Protein AF-S1MV41-F1 (afdb_monomer_lite)

Structure (mmCIF, N/CA/C/O backbone):
data_AF-S1MV41-F1
#
_entry.id   AF-S1MV41-F1
#
loop_
_atom_site.group_PDB
_atom_site.id
_atom_site.type_symbol
_atom_site.label_atom_id
_atom_site.label_alt_id
_atom_site.label_comp_id
_atom_site.label_asym_id
_atom_site.label_entity_id
_atom_site.label_seq_id
_atom_site.pdbx_PDB_ins_code
_atom_site.Cartn_x
_atom_site.Cartn_y
_atom_site.Cartn_z
_atom_site.occupancy
_atom_site.B_iso_or_equiv
_atom_site.auth_seq_id
_atom_site.auth_comp_id
_atom_site.auth_asym_id
_atom_site.auth_atom_id
_atom_site.pdbx_PDB_model_num
ATOM 1 N N . MET A 1 1 ? 57.376 1.192 -90.733 1.00 36.38 1 MET A N 1
ATOM 2 C CA . MET A 1 1 ? 58.769 0.784 -91.039 1.00 36.38 1 MET A CA 1
ATOM 3 C C . MET A 1 1 ? 59.557 2.002 -91.506 1.00 36.38 1 MET A C 1
ATOM 5 O O . MET A 1 1 ? 59.074 2.631 -92.426 1.00 36.38 1 MET A O 1
ATOM 9 N N . LYS A 1 2 ? 60.744 2.242 -90.906 1.00 33.59 2 LYS A N 1
ATOM 10 C CA . LYS A 1 2 ? 61.925 3.010 -91.404 1.00 33.59 2 LYS A CA 1
ATOM 11 C C . LYS A 1 2 ? 61.706 4.493 -91.815 1.00 33.59 2 LYS A C 1
ATOM 13 O O . LYS A 1 2 ? 60.792 4.775 -92.557 1.00 33.59 2 LYS A O 1
ATOM 18 N N . LYS A 1 3 ? 62.546 5.500 -91.536 1.00 33.97 3 LYS A N 1
ATOM 19 C CA . LYS A 1 3 ? 63.695 5.817 -90.648 1.00 33.97 3 LYS A CA 1
ATOM 20 C C . LYS A 1 3 ? 64.220 7.187 -91.169 1.00 33.97 3 LYS A C 1
ATOM 22 O O . LYS A 1 3 ? 64.533 7.213 -92.348 1.00 33.97 3 LYS A O 1
ATOM 27 N N . LYS A 1 4 ? 64.464 8.181 -90.285 1.00 34.53 4 LYS A N 1
ATOM 28 C CA . LYS A 1 4 ? 65.583 9.189 -90.298 1.00 34.53 4 LYS A CA 1
ATOM 29 C C . LYS A 1 4 ? 65.656 10.195 -91.493 1.00 34.53 4 LYS A C 1
ATOM 31 O O . LYS A 1 4 ? 65.289 9.832 -92.590 1.00 34.53 4 LYS A O 1
ATOM 36 N N . LYS A 1 5 ? 66.134 11.456 -91.427 1.00 39.31 5 LYS A N 1
ATOM 37 C CA . LYS A 1 5 ? 67.267 12.147 -90.740 1.00 39.31 5 LYS A CA 1
ATOM 38 C C . LYS A 1 5 ? 67.080 13.696 -90.929 1.00 39.31 5 LYS A C 1
ATOM 40 O O . LYS A 1 5 ? 66.572 14.068 -91.975 1.00 39.31 5 LYS A O 1
ATOM 45 N N . VAL A 1 6 ? 67.265 14.577 -89.926 1.00 34.94 6 VAL A N 1
ATOM 46 C CA . VAL A 1 6 ? 68.457 15.415 -89.545 1.00 34.94 6 VAL A CA 1
ATOM 47 C C . VAL A 1 6 ? 68.781 16.643 -90.443 1.00 34.94 6 VAL A C 1
ATOM 49 O O . VAL A 1 6 ? 69.126 16.428 -91.595 1.00 34.94 6 VAL A O 1
ATOM 52 N N . TYR A 1 7 ? 68.779 17.879 -89.885 1.00 36.00 7 TYR A N 1
ATOM 53 C CA . TYR A 1 7 ? 69.896 18.878 -89.764 1.00 36.00 7 TYR A CA 1
ATOM 54 C C . TYR A 1 7 ? 69.367 20.196 -89.108 1.00 36.00 7 TYR A C 1
ATOM 56 O O . TYR A 1 7 ? 68.334 20.687 -89.537 1.00 36.00 7 TYR A O 1
ATOM 64 N N . VAL A 1 8 ? 69.808 20.618 -87.906 1.00 33.09 8 VAL A N 1
ATOM 65 C CA . VAL A 1 8 ? 70.966 21.472 -87.493 1.00 33.09 8 VAL A CA 1
ATOM 66 C C . VAL A 1 8 ? 70.740 22.990 -87.611 1.00 33.09 8 VAL A C 1
ATOM 68 O O . VAL A 1 8 ? 70.449 23.505 -88.683 1.00 33.09 8 VAL A O 1
ATOM 71 N N . GLY A 1 9 ? 71.024 23.681 -86.499 1.00 32.62 9 GLY A N 1
ATOM 72 C CA . GLY A 1 9 ? 71.306 25.120 -86.384 1.00 32.62 9 GLY A CA 1
ATOM 73 C C . GLY A 1 9 ? 70.515 25.737 -85.223 1.00 32.62 9 GLY A C 1
ATOM 74 O O . GLY A 1 9 ? 69.320 25.513 -85.131 1.00 32.62 9 GLY A O 1
ATOM 75 N N . SER A 1 10 ? 71.052 26.481 -84.261 1.00 36.53 10 SER A N 1
ATOM 76 C CA . SER A 1 10 ? 72.413 26.889 -83.937 1.00 36.53 10 SER A CA 1
ATOM 77 C C . SER A 1 10 ? 72.467 27.227 -82.441 1.00 36.53 10 SER A C 1
ATOM 79 O O . SER A 1 10 ? 71.466 27.545 -81.806 1.00 36.53 10 SER A O 1
ATOM 81 N N . LEU A 1 11 ? 73.680 27.123 -81.921 1.00 33.62 11 LEU A N 1
ATOM 82 C CA . LEU A 1 11 ? 74.202 27.475 -80.606 1.00 33.62 11 LEU A CA 1
ATOM 83 C C . LEU A 1 11 ? 73.777 28.882 -80.125 1.00 33.62 11 LEU A C 1
ATOM 85 O O . LEU A 1 11 ? 74.074 29.830 -80.839 1.00 33.62 11 LEU A O 1
ATOM 89 N N . VAL A 1 12 ? 73.243 29.040 -78.902 1.00 37.03 12 VAL A N 1
ATOM 90 C CA . VAL A 1 12 ? 73.686 30.113 -77.980 1.00 37.03 12 VAL A CA 1
ATOM 91 C C . VAL A 1 12 ? 73.625 29.636 -76.523 1.00 37.03 12 VAL A C 1
ATOM 93 O O . VAL A 1 12 ? 72.620 29.158 -76.009 1.00 37.03 12 VAL A O 1
ATOM 96 N N . LEU A 1 13 ? 74.794 29.796 -75.921 1.00 36.41 13 LEU A N 1
ATOM 97 C CA . LEU A 1 13 ? 75.269 29.635 -74.559 1.00 36.41 13 LEU A CA 1
ATOM 98 C C . LEU A 1 13 ? 74.384 30.303 -73.485 1.00 36.41 13 LEU A C 1
ATOM 100 O O . LEU A 1 13 ? 74.098 31.494 -73.558 1.00 36.41 13 LEU A O 1
ATOM 104 N N . GLY A 1 14 ? 74.037 29.547 -72.442 1.00 36.47 14 GLY A N 1
ATOM 105 C CA . GLY A 1 14 ? 73.355 30.043 -71.245 1.00 36.47 14 GLY A CA 1
ATOM 106 C C . GLY A 1 14 ? 73.551 29.084 -70.076 1.00 36.47 14 GLY A C 1
ATOM 107 O O . GLY A 1 14 ? 72.655 28.326 -69.721 1.00 36.47 14 GLY A O 1
ATOM 108 N N . LEU A 1 15 ? 74.766 29.072 -69.528 1.00 42.91 15 LEU A N 1
ATOM 109 C CA . LEU A 1 15 ? 75.129 28.333 -68.324 1.00 42.91 15 LEU A CA 1
ATOM 110 C C . LEU A 1 15 ? 74.419 28.966 -67.114 1.00 42.91 15 LEU A C 1
ATOM 112 O O . LEU A 1 15 ? 74.885 29.966 -66.577 1.00 42.91 15 LEU A O 1
ATOM 116 N N . LEU A 1 16 ? 73.318 28.364 -66.668 1.00 34.53 16 LEU A N 1
ATOM 117 C CA . LEU A 1 16 ? 72.821 28.531 -65.305 1.00 34.53 16 LEU A CA 1
ATOM 118 C C . LEU A 1 16 ? 72.833 27.148 -64.646 1.00 34.53 16 LEU A C 1
ATOM 120 O O . LEU A 1 16 ? 71.920 26.342 -64.817 1.00 34.53 16 LEU A O 1
ATOM 124 N N . LEU A 1 17 ? 73.918 26.847 -63.931 1.00 37.31 17 LEU A N 1
ATOM 125 C CA . LEU A 1 17 ? 73.989 25.708 -63.020 1.00 37.31 17 LEU A CA 1
ATOM 126 C C . LEU A 1 17 ? 73.019 25.974 -61.863 1.00 37.31 17 LEU A C 1
ATOM 128 O O . LEU A 1 17 ? 73.387 26.535 -60.834 1.00 37.31 17 LEU A O 1
ATOM 132 N N . VAL A 1 18 ? 71.759 25.585 -62.040 1.00 43.41 18 VAL A N 1
ATOM 133 C CA . VAL A 1 18 ? 70.836 25.420 -60.919 1.00 43.41 18 VAL A CA 1
ATOM 134 C C . VAL A 1 18 ? 71.295 24.169 -60.183 1.00 43.41 18 VAL A C 1
ATOM 136 O O . VAL A 1 18 ? 70.972 23.046 -60.567 1.00 43.41 18 VAL A O 1
ATOM 139 N N . VAL A 1 19 ? 72.095 24.356 -59.133 1.00 46.47 19 VAL A N 1
ATOM 140 C CA . VAL A 1 19 ? 72.313 23.314 -58.129 1.00 46.47 19 VAL A CA 1
ATOM 141 C C . VAL A 1 19 ? 70.980 23.134 -57.412 1.00 46.47 19 VAL A C 1
ATOM 143 O O . VAL A 1 19 ? 70.660 23.821 -56.446 1.00 46.47 19 VAL A O 1
ATOM 146 N N . CYS A 1 20 ? 70.155 22.243 -57.953 1.00 42.62 20 CYS A N 1
ATOM 147 C CA . CYS A 1 20 ? 68.950 21.778 -57.299 1.00 42.62 20 CYS A CA 1
ATOM 148 C C . CYS A 1 20 ? 69.420 20.930 -56.112 1.00 42.62 20 CYS A C 1
ATOM 150 O O . CYS A 1 20 ? 69.819 19.778 -56.286 1.00 42.62 20 CYS A O 1
ATOM 152 N N . TYR A 1 21 ? 69.459 21.519 -54.914 1.00 44.19 21 TYR A N 1
ATOM 153 C CA . TYR A 1 21 ? 69.572 20.747 -53.681 1.00 44.19 21 TYR A CA 1
ATOM 154 C C . TYR A 1 21 ? 68.322 19.867 -53.601 1.00 44.19 21 TYR A C 1
ATOM 156 O O . TYR A 1 21 ? 67.267 20.288 -53.131 1.00 44.19 21 TYR A O 1
ATOM 164 N N . MET A 1 22 ? 68.428 18.645 -54.120 1.00 52.94 22 MET A N 1
ATOM 165 C CA . MET A 1 22 ? 67.471 17.587 -53.846 1.00 52.94 22 MET A CA 1
ATOM 166 C C . MET A 1 22 ? 67.586 17.292 -52.352 1.00 52.94 22 MET A C 1
ATOM 168 O O . MET A 1 22 ? 68.471 16.551 -51.924 1.00 52.94 22 MET A O 1
ATOM 172 N N . LEU A 1 23 ? 66.723 17.906 -51.542 1.00 51.75 23 LEU A N 1
ATOM 173 C CA . LEU A 1 23 ? 66.487 17.411 -50.192 1.00 51.75 23 LEU A CA 1
ATOM 174 C C . LEU A 1 23 ? 66.109 15.928 -50.324 1.00 51.75 23 LEU A C 1
ATOM 176 O O . LEU A 1 23 ? 65.323 15.591 -51.217 1.00 51.75 23 LEU A O 1
ATOM 180 N N . PRO A 1 24 ? 66.645 15.019 -49.490 1.00 53.25 24 PRO A N 1
ATOM 181 C CA . PRO A 1 24 ? 66.184 13.645 -49.515 1.00 53.25 24 PRO A CA 1
ATOM 182 C C . PRO A 1 24 ? 64.686 13.670 -49.211 1.00 53.25 24 PRO A C 1
ATOM 184 O O . PRO A 1 24 ? 64.277 14.091 -48.127 1.00 53.25 24 PRO A O 1
ATOM 187 N N . VAL A 1 25 ? 63.859 13.251 -50.176 1.00 58.19 25 VAL A N 1
ATOM 188 C CA . VAL A 1 25 ? 62.445 12.973 -49.920 1.00 58.19 25 VAL A CA 1
ATOM 189 C C . VAL A 1 25 ? 62.438 11.889 -48.856 1.00 58.19 25 VAL A C 1
ATOM 191 O O . VAL A 1 25 ? 62.691 10.714 -49.125 1.00 58.19 25 VAL A O 1
ATOM 194 N N . SER A 1 26 ? 62.216 12.305 -47.614 1.00 56.06 26 SER A N 1
ATOM 195 C CA . SER A 1 26 ? 61.991 11.386 -46.516 1.00 56.06 26 SER A CA 1
ATOM 196 C C . SER A 1 26 ? 60.745 10.603 -46.907 1.00 56.06 26 SER A C 1
ATOM 198 O O . SER A 1 26 ? 59.685 11.197 -47.100 1.00 56.06 26 SER A O 1
ATOM 200 N N . LYS A 1 27 ? 60.866 9.288 -47.119 1.00 59.91 27 LYS A N 1
ATOM 201 C CA . LYS A 1 27 ? 59.699 8.432 -47.346 1.00 59.91 27 LYS A CA 1
ATOM 202 C C . LYS A 1 27 ? 58.840 8.529 -46.091 1.00 59.91 27 LYS A C 1
ATOM 204 O O . LYS A 1 27 ? 59.139 7.873 -45.096 1.00 59.91 27 LYS A O 1
ATOM 209 N N . VAL A 1 28 ? 57.804 9.360 -46.118 1.00 56.16 28 VAL A N 1
ATOM 210 C CA . VAL A 1 28 ? 56.786 9.356 -45.073 1.00 56.16 28 VAL A CA 1
ATOM 211 C C . VAL A 1 28 ? 56.135 7.981 -45.163 1.00 56.16 28 VAL A C 1
ATOM 213 O O . VAL A 1 28 ? 55.427 7.68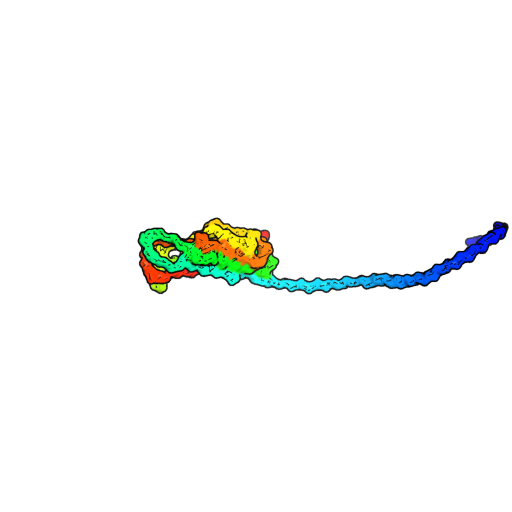4 -46.125 1.00 56.16 28 VAL A O 1
ATOM 216 N N . LYS A 1 29 ? 56.447 7.087 -44.217 1.00 63.09 29 LYS A N 1
ATOM 217 C CA . LYS A 1 29 ? 55.668 5.859 -44.055 1.00 63.09 29 LYS A CA 1
ATOM 218 C C . LYS A 1 29 ? 54.237 6.310 -43.784 1.00 63.09 29 LYS A C 1
ATOM 220 O O . LYS A 1 29 ? 54.017 7.065 -42.840 1.00 63.09 29 LYS A O 1
ATOM 225 N N . ALA A 1 30 ? 53.294 5.881 -44.621 1.00 68.75 30 ALA A N 1
ATOM 226 C CA . ALA A 1 30 ? 51.881 6.105 -44.357 1.00 68.75 30 ALA A CA 1
ATOM 227 C C . ALA A 1 30 ? 51.567 5.603 -42.940 1.00 68.75 30 ALA A C 1
ATOM 229 O O . ALA A 1 30 ? 52.001 4.510 -42.562 1.00 68.75 30 ALA A O 1
ATOM 230 N N . ALA A 1 31 ? 50.871 6.417 -42.146 1.00 72.56 31 ALA A N 1
ATOM 231 C CA . ALA A 1 31 ? 50.406 5.983 -40.839 1.00 72.56 31 ALA A CA 1
ATOM 232 C C . ALA A 1 31 ? 49.470 4.781 -41.040 1.00 72.56 31 ALA A C 1
ATOM 234 O O . ALA A 1 31 ? 48.485 4.872 -41.770 1.00 72.56 31 ALA A O 1
ATOM 235 N N . MET A 1 32 ? 49.810 3.646 -40.431 1.00 76.75 32 MET A N 1
ATOM 236 C CA . MET A 1 32 ? 48.959 2.458 -40.418 1.00 76.75 32 MET A CA 1
ATOM 237 C C . MET A 1 32 ? 48.021 2.597 -39.219 1.00 76.75 32 MET A C 1
ATOM 239 O O . MET A 1 32 ? 48.491 2.642 -38.084 1.00 76.75 32 MET A O 1
ATOM 243 N N . SER A 1 33 ? 46.717 2.696 -39.472 1.00 73.25 33 SER A N 1
ATOM 244 C CA . SER A 1 33 ? 45.676 2.687 -38.441 1.00 73.25 33 SER A CA 1
ATOM 245 C C . SER A 1 33 ? 44.759 1.489 -38.666 1.00 73.25 33 SER A C 1
ATOM 247 O O . SER A 1 33 ? 44.427 1.173 -39.809 1.00 73.25 33 SER A O 1
ATOM 249 N N . THR A 1 34 ? 44.371 0.819 -37.583 1.00 73.19 34 THR A N 1
ATOM 250 C CA . THR A 1 34 ? 43.390 -0.271 -37.575 1.00 73.19 34 THR A CA 1
ATOM 251 C C . THR A 1 34 ? 42.500 -0.124 -36.347 1.00 73.19 34 THR A C 1
ATOM 253 O O . THR A 1 34 ? 42.955 0.366 -35.314 1.00 73.19 34 THR A O 1
ATOM 256 N N . ASN A 1 35 ? 41.242 -0.545 -36.459 1.00 88.75 35 ASN A N 1
ATOM 257 C CA . ASN A 1 35 ? 40.261 -0.446 -35.381 1.00 88.75 35 ASN A CA 1
ATOM 258 C C . ASN A 1 35 ? 40.174 -1.760 -34.589 1.00 88.75 35 ASN A C 1
ATOM 260 O O . ASN A 1 35 ? 40.482 -2.832 -35.112 1.00 88.75 35 ASN A O 1
ATOM 264 N N . SER A 1 36 ? 39.719 -1.660 -33.343 1.00 87.75 36 SER A N 1
ATOM 265 C CA . SER A 1 36 ? 39.286 -2.775 -32.496 1.00 87.75 36 SER A CA 1
ATOM 266 C C . SER A 1 36 ? 37.995 -2.377 -31.786 1.00 87.75 36 SER A C 1
ATOM 268 O O . SER A 1 36 ? 37.870 -1.216 -31.394 1.00 87.75 36 SER A O 1
ATOM 270 N N . ASP A 1 37 ? 37.093 -3.328 -31.554 1.00 93.19 37 ASP A N 1
ATOM 271 C CA . ASP A 1 37 ? 35.825 -3.079 -30.863 1.00 93.19 37 ASP A CA 1
ATOM 272 C C . ASP A 1 37 ? 35.895 -3.500 -29.388 1.00 93.19 37 ASP A C 1
ATOM 274 O O . ASP A 1 37 ? 36.528 -4.499 -29.037 1.00 93.19 37 ASP A O 1
ATOM 278 N N . SER A 1 38 ? 35.216 -2.753 -28.516 1.00 87.25 38 SER A N 1
ATOM 279 C CA . SER A 1 38 ? 34.928 -3.161 -27.138 1.00 87.25 38 SER A CA 1
ATOM 28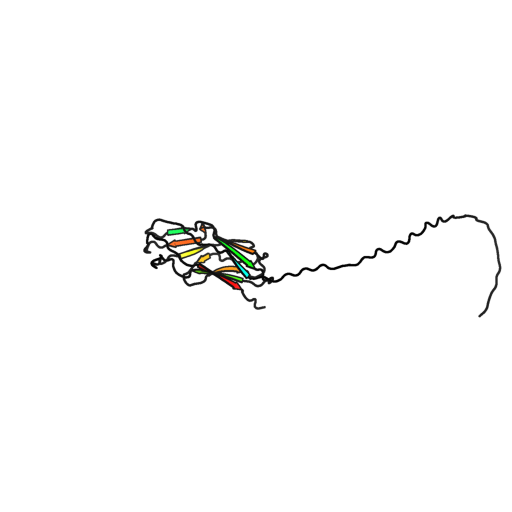0 C C . SER A 1 38 ? 33.463 -3.582 -27.023 1.00 87.25 38 SER A C 1
ATOM 282 O O . SER A 1 38 ? 32.593 -3.031 -27.695 1.00 87.25 38 SER A O 1
ATOM 284 N N . SER A 1 39 ? 33.170 -4.576 -26.181 1.00 93.12 39 SER A N 1
ATOM 285 C CA . SER A 1 39 ? 31.796 -5.034 -25.956 1.00 93.12 39 SER A CA 1
ATOM 286 C C . SER A 1 39 ? 31.503 -5.251 -24.473 1.00 93.12 39 SER A C 1
ATOM 288 O O . SER A 1 39 ? 32.375 -5.631 -23.692 1.00 93.12 39 SER A O 1
ATOM 290 N N . ILE A 1 40 ? 30.254 -4.977 -24.099 1.00 94.44 40 ILE A N 1
ATOM 291 C CA . ILE A 1 40 ? 29.646 -5.263 -22.798 1.00 94.44 40 ILE A CA 1
ATOM 292 C C . ILE A 1 40 ? 28.225 -5.779 -23.050 1.00 94.44 40 ILE A C 1
ATOM 294 O O . ILE A 1 40 ? 27.590 -5.414 -24.040 1.00 94.44 40 ILE A O 1
ATOM 298 N N . SER A 1 41 ? 27.718 -6.647 -22.181 1.00 94.12 41 SER A N 1
ATOM 299 C CA . SER A 1 41 ? 26.347 -7.157 -22.243 1.00 94.12 41 SER A CA 1
ATOM 300 C C . SER A 1 41 ? 25.734 -7.169 -20.848 1.00 94.12 41 SER A C 1
ATOM 302 O O . SER A 1 41 ? 26.441 -7.372 -19.862 1.00 94.12 41 SER A O 1
ATOM 304 N N . PHE A 1 42 ? 24.423 -6.953 -20.774 1.00 92.88 42 PHE A N 1
ATOM 305 C CA . PHE A 1 42 ? 23.651 -6.958 -19.532 1.00 92.88 42 PHE A CA 1
ATOM 306 C C . PHE A 1 42 ? 22.582 -8.048 -19.588 1.00 92.88 42 PHE A C 1
ATOM 308 O O . PHE A 1 42 ? 22.090 -8.385 -20.664 1.00 92.88 42 PHE A O 1
ATOM 315 N N . GLN A 1 43 ? 22.209 -8.573 -18.424 1.00 95.31 43 GLN A N 1
ATOM 316 C CA . GLN A 1 43 ? 21.115 -9.526 -18.270 1.00 95.31 43 GLN A CA 1
ATOM 317 C C . GLN A 1 43 ? 19.938 -8.851 -17.560 1.00 95.31 43 GLN A C 1
ATOM 319 O O . GLN A 1 43 ? 20.140 -8.082 -16.620 1.00 95.31 43 GLN A O 1
ATOM 324 N N . ALA A 1 44 ? 18.716 -9.155 -18.002 1.00 95.00 44 ALA A N 1
ATOM 325 C CA . ALA A 1 44 ? 17.495 -8.698 -17.350 1.00 95.00 44 ALA A CA 1
ATOM 326 C C . ALA A 1 44 ? 17.394 -9.223 -15.907 1.00 95.00 44 ALA A C 1
ATOM 328 O O . ALA A 1 44 ? 17.681 -10.390 -15.629 1.00 95.00 44 ALA A O 1
ATOM 329 N N . GLY A 1 45 ? 16.966 -8.348 -15.002 1.00 94.69 45 GLY A N 1
ATOM 330 C CA . GLY A 1 45 ? 16.578 -8.666 -13.633 1.00 94.69 45 GLY A CA 1
ATOM 331 C C . GLY A 1 45 ? 15.061 -8.802 -13.471 1.00 94.69 45 GLY A C 1
ATOM 332 O O . GLY A 1 45 ? 14.312 -8.923 -14.439 1.00 94.69 45 GLY A O 1
ATOM 333 N N . ALA A 1 46 ? 14.608 -8.782 -12.219 1.00 95.00 46 ALA A N 1
ATOM 334 C CA . ALA A 1 46 ? 13.199 -8.935 -11.867 1.00 95.00 46 ALA A CA 1
ATOM 335 C C . ALA A 1 46 ? 12.458 -7.592 -11.759 1.00 95.00 46 ALA A C 1
ATOM 337 O O . ALA A 1 46 ? 13.064 -6.534 -11.576 1.00 95.00 46 ALA A O 1
ATOM 338 N N . LEU A 1 47 ? 11.129 -7.678 -11.804 1.00 96.06 47 LEU A N 1
ATOM 339 C CA . LEU A 1 47 ? 10.224 -6.660 -11.280 1.00 96.06 47 LEU A CA 1
ATOM 340 C C . LEU A 1 47 ? 9.938 -6.988 -9.807 1.00 96.06 47 LEU A C 1
ATOM 342 O O . LEU A 1 47 ? 9.454 -8.081 -9.508 1.00 96.06 47 LEU A O 1
ATOM 346 N N . SER A 1 48 ? 10.255 -6.081 -8.882 1.00 97.19 48 SER A N 1
ATOM 347 C CA . SER A 1 48 ? 10.142 -6.349 -7.445 1.00 97.19 48 SER A CA 1
ATOM 348 C C . SER A 1 48 ? 9.714 -5.140 -6.618 1.00 97.19 48 SER A C 1
ATOM 350 O O . SER A 1 48 ? 10.021 -3.989 -6.922 1.00 97.19 48 SER A O 1
ATOM 352 N N . ILE A 1 49 ? 9.015 -5.425 -5.519 1.00 98.31 49 ILE A N 1
ATOM 353 C CA . ILE A 1 49 ? 8.800 -4.468 -4.435 1.00 98.31 49 ILE A CA 1
ATOM 354 C C . ILE A 1 49 ? 10.056 -4.489 -3.560 1.00 98.31 49 ILE A C 1
ATOM 356 O O . ILE A 1 49 ? 10.433 -5.544 -3.051 1.00 98.31 49 ILE A O 1
ATOM 360 N N . LEU A 1 50 ? 10.693 -3.334 -3.373 1.00 98.31 50 LEU A N 1
ATOM 361 C CA . LEU A 1 50 ? 11.833 -3.182 -2.466 1.00 98.31 50 LEU A CA 1
ATOM 362 C C . LEU A 1 50 ? 11.389 -2.807 -1.051 1.00 98.31 50 LEU A C 1
ATOM 364 O O . LEU A 1 50 ? 12.000 -3.242 -0.077 1.00 98.31 50 LEU A O 1
ATOM 368 N N . SER A 1 51 ? 10.337 -1.993 -0.930 1.00 97.88 51 SER A N 1
ATOM 369 C CA . SER A 1 51 ? 9.800 -1.576 0.365 1.00 97.88 51 SER A CA 1
ATOM 370 C C . SER A 1 51 ? 8.328 -1.181 0.293 1.00 97.88 51 SER A C 1
ATOM 372 O O . SER A 1 51 ? 7.841 -0.686 -0.728 1.00 97.88 51 SER A O 1
ATOM 374 N N . VAL A 1 52 ? 7.638 -1.384 1.418 1.00 98.00 52 VAL A N 1
ATOM 375 C CA . VAL A 1 52 ? 6.273 -0.918 1.686 1.00 98.00 52 VAL A CA 1
ATOM 376 C C . VAL A 1 52 ? 6.187 -0.349 3.105 1.00 98.00 52 VAL A C 1
ATOM 378 O O . VAL A 1 52 ? 6.942 -0.790 3.976 1.00 98.00 52 VAL A O 1
ATOM 381 N N . PRO A 1 53 ? 5.300 0.627 3.361 1.00 97.44 53 PRO A N 1
ATOM 382 C CA . PRO A 1 53 ? 5.164 1.248 4.669 1.00 97.44 53 PRO A CA 1
ATOM 383 C C . PRO A 1 53 ? 4.273 0.422 5.603 1.00 97.44 53 PRO A C 1
ATOM 385 O O . PRO A 1 53 ? 3.316 -0.222 5.168 1.00 97.44 53 PRO A O 1
ATOM 388 N N . ASN A 1 54 ? 4.524 0.547 6.905 1.00 97.12 54 ASN A N 1
ATOM 389 C CA . ASN A 1 54 ? 3.538 0.214 7.932 1.00 97.12 54 ASN A CA 1
ATOM 390 C C . ASN A 1 54 ? 2.618 1.413 8.170 1.00 97.12 54 ASN A C 1
ATOM 392 O O . ASN A 1 54 ? 3.056 2.564 8.096 1.00 97.12 54 ASN A O 1
ATOM 396 N N . PHE A 1 55 ? 1.348 1.151 8.484 1.00 98.00 55 PHE A N 1
ATOM 397 C CA . PHE A 1 55 ? 0.385 2.201 8.813 1.00 98.00 55 PHE A CA 1
ATOM 398 C C . PHE A 1 55 ? 0.200 2.345 10.330 1.00 98.00 55 PHE A C 1
ATOM 400 O O . PHE A 1 55 ? -0.713 1.768 10.915 1.00 98.00 55 PHE A O 1
ATOM 407 N N . GLU A 1 56 ? 1.064 3.146 10.955 1.00 97.69 56 GLU A N 1
ATOM 408 C CA . GLU A 1 56 ? 1.039 3.462 12.387 1.00 97.69 56 GLU A CA 1
ATOM 409 C C . GLU A 1 56 ? 0.303 4.784 12.667 1.00 97.69 56 GLU A C 1
ATOM 411 O O . GLU A 1 56 ? 0.805 5.876 12.382 1.00 97.69 56 GLU A O 1
ATOM 416 N N . PHE A 1 57 ? -0.896 4.699 13.252 1.00 98.25 57 PHE A N 1
ATOM 417 C CA . PHE A 1 57 ? -1.733 5.869 13.572 1.00 98.25 57 PHE A CA 1
ATOM 418 C C . PHE A 1 57 ? -1.502 6.433 14.985 1.00 98.25 57 PHE A C 1
ATOM 420 O O . PHE A 1 57 ? -2.019 7.505 15.306 1.00 98.25 57 PHE A O 1
ATOM 427 N N . GLY A 1 58 ? -0.698 5.761 15.814 1.00 97.19 58 GLY A N 1
ATOM 428 C CA . GLY A 1 58 ? -0.378 6.165 17.188 1.00 97.19 58 GLY A CA 1
ATOM 429 C C . GLY A 1 58 ? -1.382 5.677 18.241 1.00 97.19 58 GLY A C 1
ATOM 430 O O . GLY A 1 58 ? -2.290 4.899 17.949 1.00 97.19 58 GLY A O 1
ATOM 431 N N . THR A 1 59 ? -1.211 6.153 19.477 1.00 97.69 59 THR A N 1
ATOM 432 C CA . THR A 1 59 ? -2.041 5.799 20.641 1.00 97.69 59 THR A CA 1
ATOM 433 C C . THR A 1 59 ? -2.909 6.983 21.043 1.00 97.69 59 THR A C 1
ATOM 435 O O . THR A 1 59 ? -2.405 8.093 21.202 1.00 97.69 59 THR A O 1
ATOM 438 N N . TRP A 1 60 ? -4.207 6.748 21.241 1.00 97.69 60 TRP A N 1
ATOM 439 C CA . TRP A 1 60 ? -5.189 7.797 21.510 1.00 97.69 60 TRP A CA 1
ATOM 440 C C . TRP A 1 60 ? -6.186 7.367 22.584 1.00 97.69 60 TRP A C 1
ATOM 442 O O . TRP A 1 60 ? -6.508 6.185 22.704 1.00 97.69 60 TRP A O 1
ATOM 452 N N . GLU A 1 61 ? -6.717 8.334 23.331 1.00 97.56 61 GLU A N 1
ATOM 453 C CA . GLU A 1 61 ? -7.832 8.093 24.248 1.00 97.56 61 GLU A CA 1
ATOM 454 C C . GLU A 1 61 ? -9.109 7.702 23.486 1.00 97.56 61 GLU A C 1
ATOM 456 O O . GLU A 1 61 ? -9.372 8.168 22.369 1.00 97.56 61 GLU A O 1
ATOM 461 N N . ILE A 1 62 ? -9.931 6.853 24.110 1.00 97.62 62 ILE A N 1
ATOM 462 C CA . ILE A 1 62 ? -11.223 6.439 23.558 1.00 97.62 62 ILE A CA 1
ATOM 463 C C . ILE A 1 62 ? -12.136 7.660 23.421 1.00 97.62 62 ILE A C 1
ATOM 465 O O . ILE A 1 62 ? -12.335 8.420 24.366 1.00 97.62 62 ILE A O 1
ATOM 469 N N . SER A 1 63 ? -12.740 7.816 22.240 1.00 96.69 63 SER A N 1
ATOM 470 C CA . SER A 1 63 ? -13.674 8.904 21.955 1.00 96.69 63 SER A CA 1
ATOM 471 C C . SER A 1 63 ? -15.098 8.384 21.710 1.00 96.69 63 SER A C 1
ATOM 473 O O . SER A 1 63 ? -15.265 7.408 20.965 1.00 96.69 63 SER A O 1
ATOM 475 N N . PRO A 1 64 ? -16.131 9.044 22.279 1.00 96.88 64 PRO A N 1
ATOM 476 C CA . PRO A 1 64 ? -17.535 8.725 22.008 1.00 96.88 64 PRO A CA 1
ATOM 477 C C . PRO A 1 64 ? -18.047 9.329 20.688 1.00 96.88 64 PRO A C 1
ATOM 479 O O . PRO A 1 64 ? -19.168 9.050 20.276 1.00 96.88 64 PRO A O 1
ATOM 482 N N . VAL A 1 65 ? -17.249 10.164 20.015 1.00 98.19 65 VAL A N 1
ATOM 483 C CA . VAL A 1 65 ? -17.588 10.800 18.732 1.00 98.19 65 VAL A CA 1
ATOM 484 C C . VAL A 1 65 ? -16.674 10.298 17.619 1.00 98.19 65 VAL A C 1
ATOM 486 O O . VAL A 1 65 ? -15.631 9.697 17.884 1.00 98.19 65 VAL A O 1
ATOM 489 N N . ASN A 1 66 ? -17.055 10.553 16.366 1.00 98.50 66 ASN A N 1
ATOM 490 C CA . ASN A 1 66 ? -16.218 10.227 15.214 1.00 98.50 66 ASN A CA 1
ATOM 491 C C . ASN A 1 66 ? -14.866 10.943 15.325 1.00 98.50 66 ASN A C 1
ATOM 493 O O . ASN A 1 66 ? -14.805 12.146 15.595 1.00 98.50 66 ASN A O 1
ATOM 497 N N . ARG A 1 67 ? -13.783 10.211 15.076 1.00 98.38 67 ARG A N 1
ATOM 498 C CA . ARG A 1 67 ? -12.423 10.755 15.049 1.00 98.38 67 ARG A CA 1
ATOM 499 C C . ARG A 1 67 ? -11.691 10.284 13.806 1.00 98.38 67 ARG A C 1
ATOM 501 O O . ARG A 1 67 ? -11.932 9.185 13.316 1.00 98.38 67 ARG A O 1
ATOM 508 N N . THR A 1 68 ? -10.783 11.125 13.331 1.00 98.62 68 THR A N 1
ATOM 509 C CA . THR A 1 68 ? -9.877 10.821 12.225 1.00 98.62 68 THR A CA 1
ATOM 510 C C . THR A 1 68 ? -8.450 10.993 12.715 1.00 98.62 68 THR A C 1
ATOM 512 O O . THR A 1 68 ? -8.096 12.056 13.224 1.00 98.62 68 THR A O 1
ATOM 515 N N . TYR A 1 69 ? -7.647 9.950 12.551 1.00 98.50 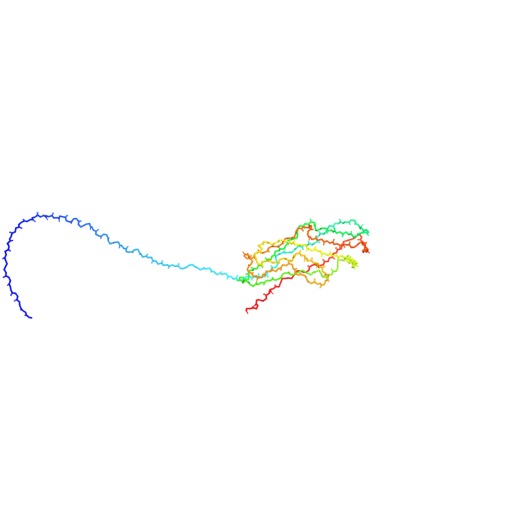69 TYR A N 1
ATOM 516 C CA . TYR A 1 69 ? -6.254 9.889 12.972 1.00 98.50 69 TYR A CA 1
ATOM 517 C C . TYR A 1 69 ? -5.364 9.886 11.735 1.00 98.50 69 TYR A C 1
ATOM 519 O O . TYR A 1 69 ? -5.638 9.158 10.786 1.00 98.50 69 TYR A O 1
ATOM 527 N N . SER A 1 70 ? -4.326 10.718 11.725 1.00 98.50 70 SER A N 1
ATOM 528 C CA . SER A 1 70 ? -3.331 10.728 10.647 1.00 98.50 70 SER A CA 1
ATOM 529 C C . SER A 1 70 ? -2.194 9.767 10.960 1.00 98.50 70 SER A C 1
ATOM 531 O O . SER A 1 70 ? -1.923 9.472 12.126 1.00 98.50 70 SER A O 1
ATOM 533 N N . LEU A 1 71 ? -1.528 9.296 9.914 1.00 98.00 71 LEU A N 1
ATOM 534 C CA . LEU A 1 71 ? -0.317 8.502 10.035 1.00 98.00 71 LEU A CA 1
ATOM 535 C C . LEU A 1 71 ? 0.795 9.324 10.711 1.00 98.00 71 LEU A C 1
ATOM 537 O O . LEU A 1 71 ? 0.937 10.519 10.443 1.00 98.00 71 LEU A O 1
ATOM 541 N N . GLN A 1 72 ? 1.570 8.694 11.598 1.00 98.06 72 GLN A N 1
ATOM 542 C CA . GLN A 1 72 ? 2.592 9.384 12.404 1.00 98.06 72 GLN A CA 1
ATOM 543 C C . GLN A 1 72 ? 3.843 9.788 11.605 1.00 98.06 72 GLN A C 1
ATOM 545 O O . GLN A 1 72 ? 4.569 10.693 12.010 1.00 98.06 72 GLN A O 1
ATOM 550 N N . ALA A 1 73 ? 4.095 9.131 10.473 1.00 97.31 73 ALA A N 1
ATOM 551 C CA . ALA A 1 73 ? 5.208 9.407 9.571 1.00 97.31 73 ALA A CA 1
ATOM 552 C C . ALA A 1 73 ? 4.736 9.336 8.115 1.00 97.31 73 ALA A C 1
ATOM 554 O O . ALA A 1 73 ? 3.639 8.854 7.838 1.00 97.31 73 ALA A O 1
ATOM 555 N N . ASP A 1 74 ? 5.560 9.805 7.183 1.00 97.94 74 ASP A N 1
ATOM 556 C CA . ASP A 1 74 ? 5.274 9.663 5.758 1.00 97.94 74 ASP A CA 1
ATOM 557 C C . ASP A 1 74 ? 5.372 8.190 5.331 1.00 97.94 74 ASP A C 1
ATOM 559 O O . ASP A 1 74 ? 6.248 7.442 5.770 1.00 97.94 74 ASP A O 1
ATOM 563 N N . ALA A 1 75 ? 4.460 7.772 4.459 1.00 97.75 75 ALA A N 1
ATOM 564 C CA . ALA A 1 75 ? 4.407 6.426 3.908 1.00 97.75 75 ALA A CA 1
ATOM 565 C C . ALA A 1 75 ? 5.111 6.404 2.551 1.00 97.75 75 ALA A C 1
ATOM 567 O O . ALA A 1 75 ? 4.673 7.092 1.630 1.00 97.75 75 ALA A O 1
ATOM 568 N N . SER A 1 76 ? 6.156 5.589 2.408 1.00 97.50 76 SER A N 1
ATOM 569 C CA . SER A 1 76 ? 6.909 5.456 1.156 1.00 97.50 76 SER A CA 1
ATOM 570 C C . SER A 1 76 ? 6.980 4.011 0.685 1.00 97.50 76 SER A C 1
ATOM 572 O O . SER A 1 76 ? 7.183 3.097 1.483 1.00 97.50 76 SER A O 1
ATOM 574 N N . ILE A 1 77 ? 6.850 3.826 -0.625 1.00 98.00 77 ILE A N 1
ATOM 575 C CA . ILE A 1 77 ? 7.055 2.557 -1.327 1.00 98.00 77 ILE A CA 1
ATOM 576 C C . ILE A 1 77 ? 8.208 2.696 -2.318 1.00 98.00 77 ILE A C 1
ATOM 578 O O . ILE A 1 77 ? 8.432 3.782 -2.860 1.00 98.00 77 ILE A O 1
ATOM 582 N N . ALA A 1 78 ? 8.883 1.588 -2.611 1.00 98.19 78 ALA A N 1
ATOM 583 C CA . ALA A 1 78 ? 9.873 1.516 -3.678 1.00 98.19 78 ALA A CA 1
ATOM 584 C C . ALA A 1 78 ? 9.674 0.253 -4.523 1.00 98.19 78 ALA A C 1
ATOM 586 O O . ALA A 1 78 ? 9.537 -0.849 -3.991 1.00 98.19 78 ALA A O 1
ATOM 587 N N . VAL A 1 79 ? 9.687 0.425 -5.844 1.00 98.06 79 VAL A N 1
ATOM 588 C CA . VAL A 1 79 ? 9.600 -0.639 -6.849 1.00 98.06 79 VAL A CA 1
ATOM 589 C C . VAL A 1 79 ? 10.844 -0.583 -7.728 1.00 98.06 79 VAL A C 1
ATOM 591 O O . VAL A 1 79 ? 11.239 0.494 -8.180 1.00 98.06 79 VAL A O 1
ATOM 594 N N . ALA A 1 80 ? 11.451 -1.742 -7.969 1.00 97.25 80 ALA A N 1
ATOM 595 C CA . ALA A 1 80 ? 12.523 -1.911 -8.936 1.00 97.25 80 ALA A CA 1
ATOM 596 C C . ALA A 1 80 ? 12.002 -2.644 -10.175 1.00 97.25 80 ALA A C 1
ATOM 598 O O . ALA A 1 80 ? 11.495 -3.759 -10.062 1.00 97.25 80 ALA A O 1
ATOM 599 N N . ASP A 1 81 ? 12.157 -2.038 -11.350 1.00 96.00 81 ASP A N 1
ATOM 600 C CA . ASP A 1 81 ? 11.895 -2.675 -12.639 1.00 96.00 81 ASP A CA 1
ATOM 601 C C . ASP A 1 81 ? 13.215 -2.866 -13.390 1.00 96.00 81 ASP A C 1
ATOM 603 O O . ASP A 1 81 ? 13.743 -1.947 -14.012 1.00 96.00 81 ASP A O 1
ATOM 607 N N . LEU A 1 82 ? 13.788 -4.066 -13.276 1.00 95.44 82 LEU A N 1
ATOM 608 C CA . LEU A 1 82 ? 15.077 -4.413 -13.879 1.00 95.44 82 LEU A CA 1
ATOM 609 C C . LEU A 1 82 ? 14.928 -5.318 -15.104 1.00 95.44 82 LEU A C 1
ATOM 611 O O . LEU A 1 82 ? 15.923 -5.853 -15.589 1.00 95.44 82 LEU A O 1
ATOM 615 N N . ARG A 1 83 ? 13.708 -5.491 -15.623 1.00 93.75 83 ARG A N 1
ATOM 616 C CA . ARG A 1 83 ? 13.415 -6.434 -16.716 1.00 93.75 83 ARG A CA 1
ATOM 617 C C . ARG A 1 83 ? 14.059 -6.043 -18.047 1.00 93.75 83 ARG A C 1
ATOM 619 O O . ARG A 1 83 ? 14.182 -6.880 -18.934 1.00 93.75 83 ARG A O 1
ATOM 626 N N . GLY A 1 84 ? 14.455 -4.779 -18.204 1.00 87.88 84 GLY A N 1
ATOM 627 C CA . GLY A 1 84 ? 14.964 -4.253 -19.475 1.00 87.88 84 GLY A CA 1
ATOM 628 C C . GLY A 1 84 ? 13.882 -4.106 -20.553 1.00 87.88 84 GLY A C 1
ATOM 629 O O . GLY A 1 84 ? 14.209 -3.917 -21.720 1.00 87.88 84 GLY A O 1
ATOM 630 N N . SER A 1 85 ? 12.605 -4.188 -20.168 1.00 85.50 85 SER A N 1
ATOM 631 C CA . SER A 1 85 ? 11.430 -3.984 -21.021 1.00 85.50 85 SER A CA 1
ATOM 632 C C . SER A 1 85 ? 10.731 -2.667 -20.693 1.00 85.50 85 SER A C 1
ATOM 634 O O . SER A 1 85 ? 10.855 -2.158 -19.582 1.00 85.50 85 SER A O 1
ATOM 636 N N . THR A 1 86 ? 9.905 -2.165 -21.609 1.00 85.81 86 THR A N 1
ATOM 637 C CA . THR A 1 86 ? 9.008 -1.023 -21.360 1.00 85.81 86 THR A CA 1
ATOM 638 C C . THR A 1 86 ? 7.584 -1.453 -21.001 1.00 85.81 86 THR A C 1
ATOM 640 O O . THR A 1 86 ? 6.665 -0.652 -21.142 1.00 85.81 86 THR A O 1
ATOM 643 N N . SER A 1 87 ? 7.373 -2.710 -20.604 1.00 90.31 87 SER A N 1
ATOM 644 C CA . SER A 1 87 ? 6.060 -3.227 -20.211 1.00 90.31 87 SER A CA 1
ATOM 645 C C . SER A 1 87 ? 5.584 -2.584 -18.911 1.00 90.31 87 SER A C 1
ATOM 647 O O . SER A 1 87 ? 6.361 -2.406 -17.971 1.00 90.31 87 SER A O 1
ATOM 649 N N . GLY A 1 88 ? 4.300 -2.242 -18.852 1.00 93.69 88 GLY A N 1
ATOM 650 C CA . GLY A 1 88 ? 3.701 -1.642 -17.668 1.00 93.69 88 GLY A CA 1
ATOM 651 C C . GLY A 1 88 ? 3.552 -2.616 -16.498 1.00 93.69 88 GLY A C 1
ATOM 652 O O . GLY A 1 88 ? 3.677 -3.828 -16.639 1.00 93.69 88 GLY A O 1
ATOM 653 N N . TRP A 1 89 ? 3.251 -2.078 -15.322 1.00 96.50 89 TRP A N 1
ATOM 654 C CA . TRP A 1 89 ? 2.936 -2.861 -14.127 1.00 96.50 89 TRP A CA 1
ATOM 655 C C . TRP A 1 89 ? 1.962 -2.106 -13.230 1.00 96.50 89 TRP A C 1
ATOM 657 O O . TRP A 1 89 ? 1.811 -0.885 -13.311 1.00 96.50 89 TRP A O 1
ATOM 667 N N . THR A 1 90 ? 1.288 -2.843 -12.355 1.00 97.38 90 THR A N 1
ATOM 668 C CA . THR A 1 90 ? 0.332 -2.301 -11.390 1.00 97.38 90 THR A CA 1
ATOM 669 C C . THR A 1 90 ? 0.681 -2.776 -9.989 1.00 97.38 90 THR A C 1
ATOM 671 O O . THR A 1 90 ? 0.875 -3.967 -9.759 1.00 97.38 90 THR A O 1
ATOM 674 N N . LEU A 1 91 ? 0.725 -1.839 -9.043 1.00 98.00 91 LEU A N 1
ATOM 675 C CA . LEU A 1 91 ? 0.815 -2.116 -7.618 1.00 98.00 91 LEU A CA 1
ATOM 676 C C . LEU A 1 91 ? -0.551 -1.896 -6.968 1.00 98.00 91 LEU A C 1
ATOM 678 O O . LEU A 1 91 ? -1.124 -0.804 -7.049 1.00 98.00 91 LEU A O 1
ATOM 682 N N . THR A 1 92 ? -1.038 -2.915 -6.270 1.00 98.50 92 THR A N 1
ATOM 683 C CA . THR A 1 92 ? -2.263 -2.856 -5.468 1.00 98.50 92 THR A CA 1
ATOM 684 C C . THR A 1 92 ? -1.967 -3.091 -3.994 1.00 98.50 92 THR A C 1
ATOM 686 O O . THR A 1 92 ? -1.023 -3.805 -3.656 1.00 98.50 92 THR A O 1
ATOM 689 N N . VAL A 1 93 ? -2.822 -2.564 -3.122 1.00 98.50 93 VAL A N 1
ATOM 690 C CA . VAL A 1 93 ? -2.851 -2.890 -1.695 1.00 98.50 93 VAL A CA 1
ATOM 691 C C . VAL A 1 93 ? -4.224 -3.431 -1.319 1.00 98.50 93 VAL A C 1
ATOM 693 O O . VAL A 1 93 ? -5.250 -2.932 -1.780 1.00 98.50 93 VAL A O 1
ATOM 696 N N . LYS A 1 94 ? -4.254 -4.451 -0.469 1.00 98.62 94 LYS A N 1
ATOM 697 C CA . LYS A 1 94 ? -5.468 -5.036 0.089 1.00 98.62 94 LYS A CA 1
ATOM 698 C C . LYS A 1 94 ? -5.381 -4.997 1.605 1.00 98.62 94 LYS A C 1
ATOM 700 O O . LYS A 1 94 ? -4.463 -5.562 2.189 1.00 98.62 94 LYS A O 1
ATOM 705 N N . GLN A 1 95 ? -6.360 -4.366 2.241 1.00 98.69 95 GLN A N 1
ATOM 706 C CA . GLN A 1 95 ? -6.603 -4.583 3.661 1.00 98.69 95 GLN A CA 1
ATOM 707 C C . GLN A 1 95 ? -7.300 -5.938 3.803 1.00 98.69 95 GLN A C 1
ATOM 709 O O . GLN A 1 95 ? -8.413 -6.099 3.313 1.00 98.69 95 GLN A O 1
ATOM 714 N N . GLU A 1 96 ? -6.662 -6.928 4.426 1.00 98.50 96 GLU A N 1
ATOM 715 C CA . GLU A 1 96 ? -7.208 -8.294 4.455 1.00 98.50 96 GLU A CA 1
ATOM 716 C C . GLU A 1 96 ? -8.508 -8.375 5.258 1.00 98.50 96 GLU A C 1
ATOM 718 O O . GLU A 1 96 ? -9.509 -8.919 4.793 1.00 98.50 96 GLU A O 1
ATOM 723 N N . THR A 1 97 ? -8.515 -7.771 6.445 1.00 98.25 97 THR A N 1
ATOM 724 C CA . THR A 1 97 ? -9.668 -7.737 7.347 1.00 98.25 97 THR A CA 1
ATOM 725 C C . THR A 1 97 ? -9.823 -6.361 7.974 1.00 98.25 97 THR A C 1
ATOM 727 O O . THR A 1 97 ? -8.907 -5.536 7.945 1.00 98.25 97 THR A O 1
ATOM 730 N N . GLN A 1 98 ? -10.967 -6.118 8.614 1.00 98.44 98 GLN A N 1
ATOM 731 C CA . GLN A 1 98 ? -11.096 -4.972 9.510 1.00 98.44 98 GLN A CA 1
ATOM 732 C C . GLN A 1 98 ? -10.018 -5.024 10.611 1.00 98.44 98 GLN A C 1
ATOM 734 O O . GLN A 1 98 ? -9.519 -6.109 10.929 1.00 98.44 98 GLN A O 1
ATOM 739 N N . LEU A 1 99 ? -9.643 -3.864 11.164 1.00 98.56 99 LEU A N 1
ATOM 740 C CA . LEU A 1 99 ? -8.741 -3.795 12.311 1.00 98.56 99 LEU A CA 1
ATOM 741 C C . LEU A 1 99 ? -9.358 -4.528 13.510 1.00 98.56 99 LEU A C 1
ATOM 743 O O . LEU A 1 99 ? -10.530 -4.315 13.825 1.00 98.56 99 LEU A O 1
ATOM 747 N N . LYS A 1 100 ? -8.570 -5.372 14.180 1.00 98.50 100 LYS A N 1
ATOM 748 C CA . LYS A 1 100 ? -9.009 -6.221 15.296 1.00 98.50 100 LYS A CA 1
ATOM 749 C C . LYS A 1 100 ? -8.051 -6.167 16.474 1.00 98.50 100 LYS A C 1
ATOM 751 O O . LYS A 1 100 ? -6.846 -5.991 16.284 1.00 98.50 100 LYS A O 1
ATOM 756 N N . THR A 1 101 ? -8.585 -6.368 17.672 1.00 98.62 101 THR A N 1
ATOM 75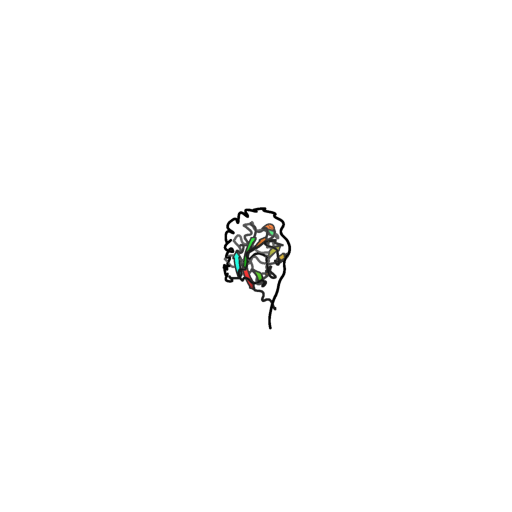7 C CA . THR A 1 101 ? -7.785 -6.684 18.862 1.00 98.62 101 THR A CA 1
ATOM 758 C C . THR A 1 101 ? -7.188 -8.089 18.755 1.00 98.62 101 THR A C 1
ATOM 760 O O . THR A 1 101 ? -7.596 -8.895 17.914 1.00 98.62 101 THR A O 1
ATOM 763 N N . GLN A 1 102 ? -6.253 -8.431 19.646 1.00 97.50 102 GLN A N 1
ATOM 764 C CA . GLN A 1 102 ? -5.742 -9.806 19.760 1.00 97.50 102 GLN A CA 1
ATOM 765 C C . GLN A 1 102 ? -6.841 -10.821 20.118 1.00 97.50 102 GLN A C 1
ATOM 767 O O . GLN A 1 102 ? -6.722 -12.003 19.810 1.00 97.50 102 GLN A O 1
ATOM 772 N N . GLN A 1 103 ? -7.926 -10.357 20.741 1.00 97.94 103 GLN A N 1
ATOM 773 C CA . GLN A 1 103 ? -9.103 -11.143 21.098 1.00 97.94 103 GLN A CA 1
ATOM 774 C C . GLN A 1 103 ? -10.132 -11.221 19.951 1.00 97.94 103 GLN A C 1
ATOM 776 O O . GLN A 1 103 ? -11.222 -11.750 20.145 1.00 97.94 103 GLN A O 1
ATOM 781 N N . ASN A 1 104 ? -9.776 -10.757 18.744 1.00 97.50 104 ASN A N 1
ATOM 782 C CA . ASN A 1 104 ? -10.612 -10.722 17.538 1.00 97.50 104 ASN A CA 1
ATOM 783 C C . ASN A 1 104 ? -11.823 -9.775 17.600 1.00 97.50 104 ASN A C 1
ATOM 785 O O . ASN A 1 104 ? -12.767 -9.935 16.825 1.00 97.50 104 ASN A O 1
ATOM 789 N N . GLU A 1 105 ? -11.795 -8.757 18.460 1.00 98.25 105 GLU A N 1
ATOM 790 C CA . GLU A 1 105 ? -12.842 -7.732 18.499 1.00 98.25 105 GLU A CA 1
ATOM 791 C C . GLU A 1 105 ? -12.593 -6.705 17.389 1.00 98.25 105 GLU A C 1
ATOM 793 O O . GLU A 1 105 ? -11.535 -6.077 17.334 1.00 98.25 105 GLU A O 1
ATOM 798 N N . GLU A 1 106 ? -13.552 -6.536 16.479 1.00 98.06 106 GLU A N 1
ATOM 799 C CA . GLU A 1 106 ? -13.416 -5.638 15.329 1.00 98.06 106 GLU A CA 1
ATOM 800 C C . GLU A 1 106 ? -13.657 -4.170 15.686 1.00 98.06 106 GLU A C 1
ATOM 802 O O . GLU A 1 106 ? -14.683 -3.813 16.271 1.00 98.06 106 GLU A O 1
ATOM 807 N N . LEU A 1 107 ? -12.784 -3.289 15.188 1.00 98.25 107 LEU A N 1
ATOM 808 C CA . LEU A 1 107 ? -13.028 -1.850 15.124 1.00 98.25 107 LEU A CA 1
ATOM 809 C C . LEU A 1 107 ? -14.014 -1.545 13.987 1.00 98.25 107 LEU A C 1
ATOM 811 O O . LEU A 1 107 ? -13.664 -1.023 12.928 1.00 98.25 107 LEU A O 1
ATOM 815 N N . SER A 1 108 ? -15.262 -1.952 14.196 1.00 97.94 108 SER A N 1
ATOM 816 C CA . SER A 1 108 ? -16.321 -1.931 13.187 1.00 97.94 108 SER A CA 1
ATOM 817 C C . SER A 1 108 ? -16.497 -0.544 12.563 1.00 97.94 108 SER A C 1
ATOM 819 O O . SER A 1 108 ? -16.540 0.469 13.259 1.00 97.94 108 SER A O 1
ATOM 821 N N . GLY A 1 109 ? -16.606 -0.493 11.236 1.00 97.56 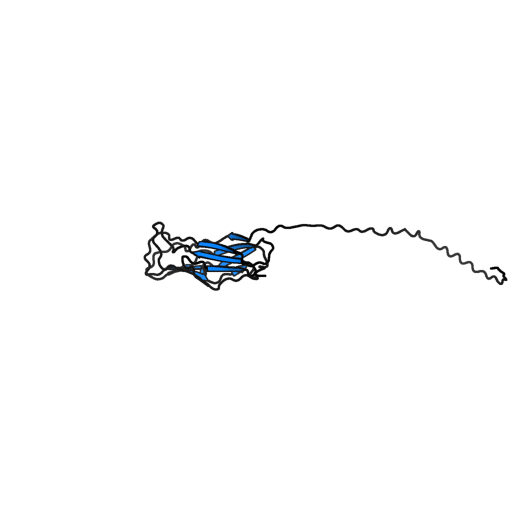109 GLY A N 1
ATOM 822 C CA . GLY A 1 109 ? -16.783 0.756 10.489 1.00 97.56 109 GLY A CA 1
ATOM 823 C C . GLY A 1 109 ? -15.546 1.658 10.415 1.00 97.56 109 GLY A C 1
ATOM 824 O O . GLY A 1 109 ? -15.653 2.753 9.869 1.00 97.56 109 GLY A O 1
ATOM 825 N N . ALA A 1 110 ? -14.387 1.231 10.928 1.00 98.44 110 ALA A N 1
ATOM 826 C CA . ALA A 1 110 ? -13.149 1.967 10.721 1.00 98.44 110 ALA A CA 1
ATOM 827 C C . ALA A 1 110 ? -12.720 1.925 9.246 1.00 98.44 110 ALA A C 1
ATOM 829 O O . ALA A 1 110 ? -12.869 0.901 8.572 1.00 98.44 110 ALA A O 1
ATOM 830 N N . GLN A 1 111 ? -12.212 3.048 8.736 1.00 98.50 111 GLN A N 1
ATOM 831 C CA . GLN A 1 111 ? -11.876 3.214 7.320 1.00 98.50 111 GLN A CA 1
ATOM 832 C C . GLN A 1 111 ? -10.512 3.873 7.154 1.00 98.50 111 GLN A C 1
ATOM 834 O O . GLN A 1 111 ? -10.274 4.950 7.702 1.00 98.50 111 GLN A O 1
ATOM 839 N N . ILE A 1 112 ? -9.643 3.239 6.363 1.00 98.75 112 ILE A N 1
ATOM 840 C CA . ILE A 1 112 ? -8.360 3.809 5.952 1.00 98.75 112 ILE A CA 1
ATOM 841 C C . ILE A 1 112 ? -8.544 4.508 4.603 1.00 98.75 112 ILE A C 1
ATOM 843 O O . ILE A 1 112 ? -9.052 3.921 3.644 1.00 98.75 112 ILE A O 1
ATOM 847 N N . LEU A 1 113 ? -8.109 5.762 4.535 1.00 98.56 113 LEU A N 1
ATOM 848 C CA . LEU A 1 113 ? -8.129 6.592 3.338 1.00 98.56 113 LEU A CA 1
ATOM 849 C C . LEU A 1 113 ? -6.720 7.102 3.043 1.00 98.56 113 LEU A C 1
ATOM 851 O O . LEU A 1 113 ? -6.086 7.694 3.912 1.00 98.56 113 LEU A O 1
ATOM 855 N N . MET A 1 114 ? -6.258 6.927 1.810 1.00 98.31 114 MET A N 1
ATOM 856 C CA . MET A 1 114 ? -5.032 7.533 1.296 1.00 98.31 114 MET A CA 1
ATOM 857 C C . MET A 1 114 ? -5.421 8.570 0.243 1.00 98.31 114 MET A C 1
ATOM 859 O O . MET A 1 114 ? -6.086 8.246 -0.735 1.00 98.31 114 MET A O 1
ATOM 863 N N . LYS A 1 115 ? -5.041 9.829 0.433 1.00 97.00 115 LYS A N 1
ATOM 864 C CA . LYS A 1 115 ? -5.199 10.891 -0.574 1.00 97.00 115 LYS A CA 1
ATOM 865 C C . LYS A 1 115 ? -4.039 10.858 -1.571 1.00 97.00 115 LYS A C 1
ATOM 867 O O . LYS A 1 115 ? -3.176 9.989 -1.486 1.00 97.00 115 LYS A O 1
ATOM 872 N N . ALA A 1 116 ? -4.008 11.806 -2.503 1.00 90.81 116 ALA A N 1
ATOM 873 C CA . ALA A 1 116 ? -2.950 11.911 -3.499 1.00 90.81 116 ALA A CA 1
ATOM 874 C C . ALA A 1 116 ? -1.545 11.881 -2.861 1.00 90.81 116 ALA A C 1
ATOM 876 O O . ALA A 1 116 ? -1.239 12.643 -1.934 1.00 90.81 116 ALA A O 1
ATOM 877 N N . GLY A 1 117 ? -0.713 10.977 -3.375 1.00 96.31 117 GLY A N 1
ATOM 878 C CA . GLY A 1 117 ? 0.724 10.925 -3.124 1.00 96.31 117 GLY A CA 1
ATOM 879 C C . GLY A 1 117 ? 1.506 11.551 -4.277 1.00 96.31 117 GLY A C 1
ATOM 880 O O . GLY A 1 117 ? 0.934 12.120 -5.208 1.00 96.31 117 GLY A O 1
ATOM 881 N N . THR A 1 118 ? 2.824 11.416 -4.231 1.00 97.75 118 THR A N 1
ATOM 882 C CA . THR A 1 118 ? 3.744 11.852 -5.291 1.00 97.75 118 THR A CA 1
ATOM 883 C C . THR A 1 118 ? 4.676 10.715 -5.674 1.00 97.75 118 THR A C 1
ATOM 885 O O . THR A 1 118 ? 5.033 9.925 -4.804 1.00 97.75 118 THR A O 1
ATOM 888 N N . ALA A 1 119 ? 5.110 10.660 -6.934 1.00 97.44 119 ALA A N 1
ATOM 889 C CA . ALA A 1 119 ? 6.068 9.667 -7.413 1.00 97.44 119 ALA A CA 1
ATOM 890 C C . ALA A 1 119 ? 7.347 10.302 -7.966 1.00 97.44 119 ALA A C 1
ATOM 892 O O . ALA A 1 119 ? 7.302 11.378 -8.566 1.00 97.44 119 ALA A O 1
ATOM 893 N N . THR A 1 120 ? 8.463 9.592 -7.795 1.00 96.94 120 THR A N 1
ATOM 894 C CA . THR A 1 120 ? 9.777 9.945 -8.334 1.00 96.94 120 THR A CA 1
ATOM 895 C C . THR A 1 120 ? 10.435 8.700 -8.946 1.00 96.94 120 THR A C 1
ATOM 897 O O . THR A 1 120 ? 10.730 7.755 -8.210 1.00 96.94 120 THR A O 1
ATOM 900 N N . PRO A 1 121 ? 10.714 8.689 -10.261 1.00 96.31 121 PRO A N 1
ATOM 901 C CA . PRO A 1 121 ? 10.225 9.651 -11.254 1.00 96.31 121 PRO A CA 1
ATOM 902 C C . PRO A 1 121 ? 8.694 9.587 -11.410 1.00 96.31 121 PRO A C 1
ATOM 904 O O . PRO A 1 121 ? 8.048 8.654 -10.941 1.00 96.31 121 PRO A O 1
ATOM 907 N N . SER A 1 122 ? 8.114 10.586 -12.077 1.00 94.81 122 SER A N 1
ATOM 908 C CA . SER A 1 122 ? 6.673 10.644 -12.366 1.00 94.81 122 SER A CA 1
ATOM 909 C C . SER A 1 122 ? 6.315 10.283 -13.813 1.00 94.81 122 SER A C 1
ATOM 911 O O . SER A 1 122 ? 5.138 10.155 -14.142 1.00 94.81 122 SER A O 1
ATOM 913 N N . THR A 1 123 ? 7.304 10.104 -14.693 1.00 95.06 123 THR A N 1
ATOM 914 C CA . THR A 1 123 ? 7.085 9.728 -16.097 1.00 95.06 123 THR A CA 1
ATOM 915 C C . THR A 1 123 ? 6.372 8.386 -16.181 1.00 95.06 123 THR A C 1
ATOM 917 O O . THR A 1 123 ? 6.810 7.433 -15.553 1.00 95.06 123 THR A O 1
ATOM 920 N N . ALA A 1 124 ? 5.285 8.301 -16.954 1.00 94.38 124 ALA A N 1
ATOM 921 C CA . ALA A 1 124 ? 4.473 7.086 -17.113 1.00 94.38 124 ALA A CA 1
ATOM 922 C C . ALA A 1 124 ? 3.903 6.496 -15.802 1.00 94.38 124 ALA A C 1
ATOM 924 O O . ALA A 1 124 ? 3.308 5.419 -15.835 1.00 94.38 124 ALA A O 1
ATOM 925 N N . ILE A 1 125 ? 4.035 7.197 -14.669 1.00 96.56 125 ILE A N 1
ATOM 926 C CA . ILE A 1 125 ? 3.504 6.782 -13.373 1.00 96.56 125 ILE A CA 1
ATOM 927 C C . ILE A 1 125 ? 2.181 7.497 -13.110 1.00 96.56 125 ILE A C 1
ATOM 929 O O . ILE A 1 125 ? 2.098 8.722 -13.175 1.00 96.56 125 ILE A O 1
ATOM 933 N N . THR A 1 126 ? 1.148 6.735 -12.758 1.00 96.81 126 THR A N 1
ATOM 934 C CA . THR A 1 126 ? -0.144 7.275 -12.316 1.00 96.81 126 THR A CA 1
ATOM 935 C C . THR A 1 126 ? -0.471 6.781 -10.912 1.00 96.81 126 THR A C 1
ATOM 937 O O . THR A 1 126 ? -0.473 5.575 -10.650 1.00 96.81 126 THR A O 1
ATOM 940 N N . LEU A 1 127 ? -0.779 7.727 -10.021 1.00 97.38 127 LEU A N 1
ATOM 941 C CA . LEU A 1 127 ? -1.326 7.484 -8.686 1.00 97.38 127 LEU A CA 1
ATOM 942 C C . LEU A 1 127 ? -2.794 7.937 -8.655 1.00 97.38 127 LEU A C 1
ATOM 944 O O . LEU A 1 127 ? -3.100 9.009 -9.187 1.00 97.38 127 LEU A O 1
ATOM 948 N N . PRO A 1 128 ? -3.704 7.192 -8.005 1.00 96.88 128 PRO A N 1
ATOM 949 C CA . PRO A 1 128 ? -5.061 7.671 -7.767 1.00 96.88 128 PRO A CA 1
ATOM 950 C C . PRO A 1 128 ? -5.078 8.939 -6.905 1.00 96.88 128 PRO A C 1
ATOM 952 O O . PRO A 1 128 ? -4.275 9.105 -5.985 1.00 96.88 128 PRO A O 1
ATOM 955 N N . SER A 1 129 ? -6.049 9.819 -7.154 1.00 96.31 129 SER A N 1
ATOM 956 C CA . SER A 1 129 ? -6.275 11.018 -6.332 1.00 96.31 129 SER A CA 1
ATOM 957 C C . SER A 1 129 ? -6.736 10.681 -4.910 1.00 96.31 129 SER A C 1
ATOM 959 O O . SER A 1 129 ? -6.516 11.461 -3.979 1.00 96.31 129 SER A O 1
ATOM 961 N N . GLN A 1 130 ? -7.372 9.520 -4.746 1.00 97.06 130 GLN A N 1
ATOM 962 C CA . GLN A 1 130 ? -7.821 8.976 -3.477 1.00 97.06 130 GLN A CA 1
ATOM 963 C C . GLN A 1 130 ? -7.958 7.452 -3.570 1.00 97.06 130 GLN A C 1
ATOM 965 O O . GLN A 1 130 ? -8.410 6.923 -4.583 1.00 97.06 130 GLN A O 1
ATOM 970 N N . ILE A 1 131 ? -7.612 6.760 -2.489 1.00 97.56 131 ILE A N 1
ATOM 971 C CA . ILE A 1 131 ? -7.704 5.312 -2.328 1.00 97.56 131 ILE A CA 1
ATOM 972 C C . ILE A 1 131 ? -8.400 5.054 -0.996 1.00 97.56 131 ILE A C 1
ATOM 974 O O . ILE A 1 131 ? -7.917 5.475 0.054 1.00 97.56 131 ILE A O 1
ATOM 978 N N . GLN A 1 132 ? -9.535 4.369 -1.031 1.00 98.00 132 GLN A N 1
ATOM 979 C CA . GLN A 1 132 ? -10.210 3.886 0.168 1.00 98.00 132 GLN A CA 1
ATOM 980 C C . GLN A 1 132 ? -9.936 2.394 0.307 1.00 98.00 132 GLN A C 1
ATOM 982 O O . GLN A 1 132 ? -10.233 1.630 -0.612 1.00 98.00 132 GLN A O 1
ATOM 987 N N . LEU A 1 133 ? -9.386 1.975 1.446 1.00 98.38 133 LEU A N 1
ATOM 988 C CA . LEU A 1 133 ? -9.192 0.555 1.713 1.00 98.38 133 LEU A CA 1
ATOM 989 C C . LEU A 1 133 ? -10.482 -0.023 2.278 1.00 98.38 133 LEU A C 1
ATOM 991 O O . LEU A 1 133 ? -10.967 0.393 3.331 1.00 98.38 133 LEU A O 1
ATOM 995 N N . ILE A 1 134 ? -11.049 -0.970 1.537 1.00 97.50 134 ILE A N 1
ATOM 996 C CA . ILE A 1 134 ? -12.215 -1.739 1.954 1.00 97.50 134 ILE A CA 1
ATOM 997 C C . ILE A 1 134 ? -11.702 -3.135 2.313 1.00 97.50 134 ILE A C 1
ATOM 999 O O . ILE A 1 134 ? -11.128 -3.785 1.435 1.00 97.50 134 ILE A O 1
ATOM 1003 N N . PRO A 1 135 ? -11.896 -3.614 3.558 1.00 98.31 135 PRO A N 1
ATOM 1004 C CA . PRO A 1 135 ? -11.494 -4.958 3.953 1.00 98.31 135 PRO A CA 1
ATOM 1005 C C . PRO A 1 135 ? -11.917 -6.024 2.935 1.00 98.31 135 PRO A C 1
ATOM 1007 O O . PRO A 1 135 ? -13.069 -6.058 2.505 1.00 98.31 135 PRO A O 1
ATOM 1010 N N . GLY A 1 136 ? -10.979 -6.879 2.537 1.00 98.00 136 GLY A N 1
ATOM 1011 C CA . GLY A 1 136 ? -11.187 -7.938 1.553 1.00 98.00 136 GLY A CA 1
ATOM 1012 C C . GLY A 1 136 ? -11.051 -7.513 0.085 1.00 98.00 136 GLY A C 1
ATOM 1013 O O . GLY A 1 136 ? -10.952 -8.393 -0.766 1.00 98.00 136 GLY A O 1
ATOM 1014 N N . ASN A 1 137 ? -10.975 -6.216 -0.232 1.00 98.06 137 ASN A N 1
ATOM 1015 C CA . ASN A 1 137 ? -10.849 -5.723 -1.607 1.00 98.06 137 ASN A CA 1
ATOM 1016 C C . ASN A 1 137 ? -9.467 -5.117 -1.868 1.00 98.06 137 ASN A C 1
ATOM 1018 O O . ASN A 1 137 ? -8.959 -4.320 -1.077 1.00 98.06 137 ASN A O 1
ATOM 1022 N N . ALA A 1 138 ? -8.867 -5.482 -3.000 1.00 97.81 138 ALA A N 1
ATOM 1023 C CA . ALA A 1 138 ? -7.643 -4.850 -3.471 1.00 97.81 138 ALA A CA 1
ATOM 1024 C C . ALA A 1 138 ? -7.962 -3.495 -4.116 1.00 97.81 138 ALA A C 1
ATOM 1026 O O . ALA A 1 138 ? -8.924 -3.367 -4.872 1.00 97.81 138 ALA A O 1
ATOM 1027 N N . ALA A 1 139 ? -7.129 -2.497 -3.839 1.00 97.81 139 ALA A N 1
ATOM 1028 C CA . ALA A 1 139 ? -7.194 -1.177 -4.441 1.00 97.81 139 ALA A CA 1
ATOM 1029 C C . ALA A 1 139 ? -5.869 -0.852 -5.134 1.00 97.81 139 ALA A C 1
ATOM 1031 O O . ALA A 1 139 ? -4.791 -1.119 -4.601 1.00 97.81 139 ALA A O 1
ATOM 1032 N N . THR A 1 140 ? -5.940 -0.263 -6.326 1.00 97.75 140 THR A N 1
ATOM 1033 C CA . THR A 1 140 ? -4.757 0.206 -7.056 1.00 97.75 140 THR A CA 1
ATOM 1034 C C . THR A 1 140 ? -4.111 1.372 -6.323 1.00 97.75 140 THR A C 1
ATOM 1036 O O . THR A 1 140 ? -4.800 2.296 -5.904 1.00 97.75 140 THR A O 1
ATOM 1039 N N . VAL A 1 141 ? -2.785 1.339 -6.191 1.00 97.56 141 VAL A N 1
ATOM 1040 C CA . VAL A 1 141 ? -1.999 2.383 -5.519 1.00 97.56 141 VAL A CA 1
ATOM 1041 C C . VAL A 1 141 ? -1.121 3.143 -6.499 1.00 97.56 141 VAL A C 1
ATOM 1043 O O . VAL A 1 141 ? -0.978 4.359 -6.399 1.00 97.56 141 VAL A O 1
ATOM 1046 N N . MET A 1 142 ? -0.532 2.427 -7.450 1.00 96.62 142 MET A N 1
ATOM 1047 C CA . MET A 1 142 ? 0.388 2.988 -8.426 1.00 96.62 142 MET A CA 1
ATOM 1048 C C . MET A 1 142 ? 0.354 2.128 -9.681 1.00 96.62 142 MET A C 1
ATOM 1050 O O . MET A 1 142 ? 0.327 0.901 -9.601 1.00 96.62 142 MET A O 1
ATOM 1054 N N . THR A 1 143 ? 0.370 2.772 -10.837 1.00 96.81 143 THR A N 1
ATOM 1055 C CA . THR A 1 143 ? 0.508 2.104 -12.133 1.00 96.81 143 THR A CA 1
ATOM 1056 C C . THR A 1 143 ? 1.667 2.724 -12.884 1.00 96.81 143 THR A C 1
ATOM 1058 O O . THR A 1 143 ? 1.861 3.938 -12.820 1.00 96.81 143 THR A O 1
ATOM 1061 N N . CYS A 1 144 ? 2.420 1.891 -13.588 1.00 96.06 144 CYS A N 1
ATOM 1062 C CA . CYS A 1 144 ? 3.369 2.319 -14.595 1.00 96.06 144 CYS A CA 1
ATOM 1063 C C . CYS A 1 144 ? 2.846 1.869 -15.954 1.00 96.06 144 CYS A C 1
ATOM 1065 O O . CYS A 1 144 ? 2.646 0.674 -16.163 1.00 96.06 144 CYS A O 1
ATOM 1067 N N . SER A 1 145 ? 2.613 2.799 -16.877 1.00 94.00 145 SER A N 1
ATOM 1068 C CA . SER A 1 145 ? 2.136 2.465 -18.225 1.00 94.00 145 SER A CA 1
ATOM 1069 C C . SER A 1 145 ? 3.263 2.067 -19.182 1.00 94.00 145 SER A C 1
ATOM 1071 O O . SER A 1 145 ? 2.984 1.694 -20.317 1.00 94.00 145 SER A O 1
ATOM 1073 N N . GLY A 1 146 ? 4.527 2.166 -18.756 1.00 89.62 146 GLY A N 1
ATOM 1074 C CA . GLY A 1 146 ? 5.664 1.701 -19.539 1.00 89.62 146 GLY A CA 1
ATOM 1075 C C . GLY A 1 146 ? 7.013 2.167 -19.000 1.00 89.62 146 GLY A C 1
ATOM 1076 O O . GLY A 1 146 ? 7.392 1.823 -17.887 1.00 89.62 146 GLY A O 1
ATOM 1077 N N . ASN A 1 147 ? 7.771 2.939 -19.780 1.00 89.69 147 ASN A N 1
ATOM 1078 C CA . ASN A 1 147 ? 9.085 3.410 -19.341 1.00 89.69 147 ASN A CA 1
ATOM 1079 C C . ASN A 1 147 ? 8.965 4.544 -18.306 1.00 89.69 147 ASN A C 1
ATOM 1081 O O . ASN A 1 147 ? 8.653 5.682 -18.663 1.00 89.69 147 ASN A O 1
ATOM 1085 N N . ALA A 1 148 ? 9.283 4.247 -17.044 1.00 90.44 148 ALA A N 1
ATOM 1086 C CA . ALA A 1 148 ? 9.289 5.228 -15.960 1.00 90.44 148 ALA A CA 1
ATOM 1087 C C . ALA A 1 148 ? 10.454 6.241 -16.034 1.00 90.44 148 ALA A C 1
ATOM 1089 O O . ALA A 1 148 ? 10.511 7.188 -15.255 1.00 90.44 148 ALA A O 1
ATOM 1090 N N . GLY A 1 149 ? 11.418 6.054 -16.943 1.00 86.81 149 GLY A N 1
ATOM 1091 C CA . GLY A 1 149 ? 12.642 6.860 -17.034 1.00 86.81 149 GLY A CA 1
ATOM 1092 C C . GLY A 1 149 ? 13.696 6.520 -15.971 1.00 86.81 149 GLY A C 1
ATOM 1093 O O . GLY A 1 149 ? 14.766 7.121 -15.951 1.00 86.81 149 GLY A O 1
ATOM 1094 N N . SER A 1 150 ? 13.403 5.557 -15.097 1.00 92.19 150 SER A N 1
ATOM 1095 C CA . SER A 1 150 ? 14.294 4.996 -14.083 1.00 92.19 150 SER A CA 1
ATOM 1096 C C . SER A 1 150 ? 13.861 3.565 -13.786 1.00 92.19 150 SER A C 1
ATOM 1098 O O . SER A 1 150 ? 12.667 3.275 -13.763 1.00 92.19 150 SER A O 1
ATOM 1100 N N . ASN A 1 151 ? 14.824 2.698 -13.476 1.00 94.44 151 ASN A N 1
ATOM 1101 C CA . ASN A 1 151 ? 14.548 1.345 -12.992 1.00 94.44 151 ASN A CA 1
ATOM 1102 C C . ASN A 1 151 ? 14.177 1.315 -11.500 1.00 94.44 151 ASN A C 1
ATOM 1104 O O . ASN A 1 151 ? 13.794 0.268 -10.993 1.00 94.44 151 ASN A O 1
ATOM 1108 N N . LEU A 1 152 ? 14.312 2.439 -10.787 1.00 96.94 152 LEU A N 1
ATOM 1109 C CA . LEU A 1 152 ? 13.862 2.616 -9.408 1.00 96.94 152 LEU A CA 1
ATOM 1110 C C . LEU A 1 152 ? 12.769 3.681 -9.369 1.00 96.94 152 LEU A C 1
ATOM 1112 O O . LEU A 1 152 ? 13.015 4.836 -9.731 1.00 96.94 152 LEU A O 1
ATOM 1116 N N . ILE A 1 153 ? 11.592 3.281 -8.901 1.00 97.69 153 ILE A N 1
ATOM 1117 C CA . ILE A 1 153 ? 10.408 4.123 -8.782 1.00 97.69 153 ILE A CA 1
ATOM 1118 C C . ILE A 1 153 ? 10.009 4.176 -7.315 1.00 97.69 153 ILE A C 1
ATOM 1120 O O . ILE A 1 153 ? 9.880 3.144 -6.657 1.00 97.69 153 ILE A O 1
ATOM 1124 N N . GLN A 1 154 ? 9.805 5.383 -6.802 1.00 98.06 154 GLN A N 1
ATOM 1125 C CA . GLN A 1 154 ? 9.342 5.615 -5.442 1.00 98.06 154 GLN A CA 1
ATOM 1126 C C . GLN A 1 154 ? 8.027 6.373 -5.468 1.00 98.06 154 GLN A C 1
ATOM 1128 O O . GLN A 1 154 ? 7.859 7.278 -6.283 1.00 98.06 154 GLN A O 1
ATOM 1133 N N . ALA A 1 155 ? 7.123 6.043 -4.551 1.00 97.94 155 ALA A N 1
ATOM 1134 C CA . ALA A 1 155 ? 5.966 6.879 -4.270 1.00 97.94 155 ALA A CA 1
ATOM 1135 C C . ALA A 1 155 ? 5.849 7.155 -2.775 1.00 97.94 155 ALA A C 1
ATOM 1137 O O . ALA A 1 155 ? 6.123 6.282 -1.951 1.00 97.94 155 ALA A O 1
ATOM 1138 N N . THR A 1 156 ? 5.433 8.373 -2.446 1.00 98.31 156 THR A N 1
ATOM 1139 C CA . THR A 1 156 ? 5.365 8.875 -1.075 1.00 98.31 156 THR A CA 1
ATOM 1140 C C . THR A 1 156 ? 4.029 9.558 -0.819 1.00 98.31 156 THR A C 1
ATOM 1142 O O . THR A 1 156 ? 3.552 10.363 -1.622 1.00 98.31 156 THR A O 1
ATOM 1145 N N . TRP A 1 157 ? 3.451 9.268 0.342 1.00 98.31 157 TRP A N 1
ATOM 1146 C CA . TRP A 1 157 ? 2.294 9.945 0.907 1.00 98.31 157 TRP A CA 1
ATOM 1147 C C . TRP A 1 157 ? 2.705 10.640 2.195 1.00 98.31 157 TRP A C 1
ATOM 1149 O O . TRP A 1 157 ? 3.268 10.014 3.091 1.00 98.31 157 TRP A O 1
ATOM 1159 N N . GLN A 1 158 ? 2.366 11.922 2.309 1.00 98.06 158 GLN A N 1
ATOM 1160 C CA . GLN A 1 158 ? 2.531 12.642 3.570 1.00 98.06 158 GLN A CA 1
ATOM 1161 C C . GLN A 1 158 ? 1.659 11.998 4.653 1.00 98.06 158 GLN A C 1
ATOM 1163 O O . GLN A 1 158 ? 0.526 11.613 4.360 1.00 98.06 158 GLN A O 1
ATOM 1168 N N . GLY A 1 159 ? 2.119 11.943 5.903 1.00 97.75 159 GLY A N 1
ATOM 1169 C CA . GLY A 1 159 ? 1.383 11.267 6.979 1.00 97.75 159 GLY A CA 1
ATOM 1170 C C . GLY A 1 159 ? -0.060 11.773 7.152 1.00 97.75 159 GLY A C 1
ATOM 1171 O O . GLY A 1 159 ? -1.001 10.994 7.279 1.00 97.75 159 GLY A O 1
ATOM 1172 N N . LYS A 1 160 ? -0.281 13.086 7.000 1.00 97.62 160 LYS A N 1
ATOM 1173 C CA . LYS A 1 160 ? -1.622 13.715 7.015 1.00 97.62 160 LYS A CA 1
ATOM 1174 C C . LYS A 1 160 ? -2.550 13.302 5.859 1.00 97.62 160 LYS A C 1
ATOM 1176 O O . LYS A 1 160 ? -3.752 13.552 5.918 1.00 97.62 160 LYS A O 1
ATOM 1181 N N . ASN A 1 161 ? -1.997 12.734 4.787 1.00 98.12 161 ASN A N 1
ATOM 1182 C CA . ASN A 1 161 ? -2.745 12.258 3.625 1.00 98.12 161 ASN A CA 1
ATOM 1183 C C . ASN A 1 161 ? -3.158 10.789 3.765 1.00 98.12 161 ASN A C 1
ATOM 1185 O O . ASN A 1 161 ? -3.949 10.329 2.947 1.00 98.12 161 ASN A O 1
ATOM 1189 N N . VAL A 1 162 ? -2.668 10.071 4.780 1.00 98.56 162 VAL A N 1
ATOM 1190 C CA . VAL A 1 162 ? -3.100 8.710 5.110 1.00 98.56 162 VAL A CA 1
ATOM 1191 C C . VAL A 1 162 ? -3.808 8.750 6.458 1.00 98.56 162 VAL A C 1
ATOM 1193 O O . VAL A 1 162 ? -3.205 9.063 7.481 1.00 98.56 162 VAL A O 1
ATOM 1196 N N . THR A 1 163 ? -5.107 8.466 6.468 1.00 98.75 163 THR A N 1
ATOM 1197 C CA . THR A 1 163 ? -5.947 8.654 7.654 1.00 98.75 163 THR A CA 1
ATOM 1198 C C . THR A 1 163 ? -6.788 7.433 7.982 1.00 98.75 163 THR A C 1
ATOM 1200 O O . THR A 1 163 ? -7.317 6.797 7.075 1.00 98.75 163 THR A O 1
ATOM 1203 N N . LEU A 1 164 ? -6.986 7.177 9.274 1.00 98.75 164 LEU A N 1
ATOM 1204 C CA . LEU A 1 164 ? -7.941 6.215 9.817 1.00 98.75 164 LEU A CA 1
ATOM 1205 C C . LEU A 1 164 ? -9.110 6.969 10.455 1.00 98.75 164 LEU A C 1
ATOM 1207 O O . LEU A 1 164 ? -8.928 7.657 11.460 1.00 98.75 164 LEU A O 1
ATOM 1211 N N . THR A 1 165 ? -10.312 6.828 9.906 1.00 98.69 165 THR A N 1
ATOM 1212 C CA . THR A 1 165 ? -11.538 7.337 10.534 1.00 98.69 165 THR A CA 1
ATOM 1213 C C . THR A 1 165 ? -12.204 6.230 11.336 1.00 98.69 165 THR A C 1
ATOM 1215 O O . THR A 1 165 ? -12.416 5.136 10.821 1.00 98.69 165 THR A O 1
ATOM 1218 N N . VAL A 1 166 ? -12.552 6.520 12.591 1.00 98.62 166 VAL A N 1
ATOM 1219 C CA . VAL A 1 166 ? -13.218 5.596 13.515 1.00 98.62 166 VAL A CA 1
ATOM 1220 C C . VAL A 1 166 ? -14.556 6.200 13.959 1.00 98.62 166 VAL A C 1
ATOM 1222 O O . VAL A 1 166 ? -14.562 7.306 14.515 1.00 98.62 166 VAL A O 1
ATOM 1225 N N . PRO A 1 167 ? -15.693 5.508 13.752 1.00 98.50 167 PRO A N 1
ATOM 1226 C CA . PRO A 1 167 ? -16.993 5.994 14.199 1.00 98.50 167 PRO A CA 1
ATOM 1227 C C . PRO A 1 167 ? -17.113 6.068 15.729 1.00 98.50 167 PRO A C 1
ATOM 1229 O O . PRO A 1 167 ? -16.625 5.206 16.465 1.00 98.50 167 PRO A O 1
ATOM 1232 N N . GLY A 1 168 ? -17.819 7.081 16.227 1.00 97.44 168 GLY A N 1
ATOM 1233 C CA . GLY A 1 168 ? -18.123 7.252 17.649 1.00 97.44 168 GLY A CA 1
ATOM 1234 C C . GLY A 1 168 ? -18.993 6.123 18.198 1.00 97.44 168 GLY A C 1
ATOM 1235 O O . GLY A 1 168 ? -18.737 5.643 19.297 1.00 97.44 168 GLY A O 1
ATOM 1236 N N . SER A 1 169 ? -19.933 5.628 17.386 1.00 96.81 169 SER A N 1
ATOM 1237 C CA . SER A 1 169 ? -20.851 4.529 17.717 1.00 96.81 169 SER A CA 1
ATOM 1238 C C . SER A 1 169 ? -20.185 3.155 17.845 1.00 96.81 169 SER A C 1
ATOM 1240 O O . SER A 1 169 ? -20.806 2.228 18.354 1.00 96.81 169 SER A O 1
ATOM 1242 N N . THR A 1 170 ? -18.951 2.995 17.364 1.00 96.81 170 THR A N 1
ATOM 1243 C CA . THR A 1 170 ? -18.208 1.732 17.445 1.00 96.81 170 THR A CA 1
ATOM 1244 C C . THR A 1 170 ? -17.721 1.497 18.872 1.00 96.81 170 THR A C 1
ATOM 1246 O O . THR A 1 170 ? -17.074 2.378 19.447 1.00 96.81 170 THR A O 1
ATOM 1249 N N . SER A 1 171 ? -17.973 0.309 19.426 1.00 96.81 171 SER A N 1
ATOM 1250 C CA . SER A 1 171 ? -17.366 -0.132 20.689 1.00 96.81 171 SER A CA 1
ATOM 1251 C C . SER A 1 171 ? -15.843 -0.149 20.570 1.00 96.81 171 SER A C 1
ATOM 1253 O O . SER A 1 171 ? -15.299 -0.649 19.589 1.00 96.81 171 SER A O 1
ATOM 1255 N N . LYS A 1 172 ? -15.153 0.420 21.558 1.00 97.75 172 LYS A N 1
ATOM 1256 C CA . LYS A 1 172 ? -13.689 0.515 21.594 1.00 97.75 172 LYS A CA 1
ATOM 1257 C C . LYS A 1 172 ? -13.195 -0.055 22.913 1.00 97.75 172 LYS A C 1
ATOM 1259 O O . LYS A 1 172 ? -13.776 0.211 23.962 1.00 97.75 172 LYS A O 1
ATOM 1264 N N . TYR A 1 173 ? -12.092 -0.780 22.842 1.00 97.81 173 TYR A N 1
ATOM 1265 C CA . TYR A 1 173 ? -11.397 -1.366 23.985 1.00 97.81 173 TYR A CA 1
ATOM 1266 C C . TYR A 1 173 ? -10.026 -0.708 24.117 1.00 97.81 173 TYR A C 1
ATOM 1268 O O . TYR A 1 173 ? -9.422 -0.343 23.110 1.00 97.81 173 TYR A O 1
ATOM 1276 N N . ALA A 1 174 ? -9.536 -0.544 25.345 1.00 97.56 174 ALA A N 1
ATOM 1277 C CA . ALA A 1 174 ? -8.242 0.079 25.627 1.00 97.56 174 ALA A CA 1
ATOM 1278 C C . ALA A 1 174 ? -7.078 -0.889 25.327 1.00 97.56 174 ALA A C 1
ATOM 1280 O O . ALA A 1 174 ? -6.360 -1.321 26.223 1.00 97.56 174 ALA A O 1
ATOM 1281 N N . THR A 1 175 ? -6.939 -1.275 24.060 1.00 97.94 175 THR A N 1
ATOM 1282 C CA . THR A 1 175 ? -5.934 -2.214 23.548 1.00 97.94 175 THR A CA 1
ATOM 1283 C C . THR A 1 175 ? -5.581 -1.872 22.098 1.00 97.94 175 THR A C 1
ATOM 1285 O O . THR A 1 175 ? -6.218 -1.021 21.472 1.00 97.94 175 THR A O 1
ATOM 1288 N N . GLN A 1 176 ? -4.553 -2.520 21.557 1.00 98.06 176 GLN A N 1
ATOM 1289 C CA . GLN A 1 176 ? -4.124 -2.312 20.180 1.00 98.06 176 GLN A CA 1
ATOM 1290 C C . GLN A 1 176 ? -5.078 -2.993 19.195 1.00 98.06 176 GLN A C 1
ATOM 1292 O O . GLN A 1 176 ? -5.490 -4.135 19.394 1.00 98.06 176 GLN A O 1
ATOM 1297 N N . TYR A 1 177 ? -5.359 -2.298 18.095 1.00 98.56 177 TYR A N 1
ATOM 1298 C CA . TYR A 1 177 ? -6.058 -2.843 16.940 1.00 98.56 177 TYR A CA 1
ATOM 1299 C C . TYR A 1 177 ? -5.099 -2.930 15.759 1.00 98.56 177 TYR A C 1
ATOM 1301 O O . TYR A 1 177 ? -4.379 -1.975 15.476 1.00 98.56 177 TYR A O 1
ATOM 1309 N N . THR A 1 178 ? -5.100 -4.058 15.056 1.00 98.44 178 THR A N 1
ATOM 1310 C CA . THR A 1 178 ? -4.201 -4.302 13.919 1.00 98.44 178 THR A CA 1
ATOM 1311 C C . THR A 1 178 ? -4.948 -4.948 12.756 1.00 98.44 178 THR A C 1
ATOM 1313 O O . THR A 1 178 ? -5.993 -5.570 12.943 1.00 98.44 178 THR A O 1
ATOM 1316 N N . CYS A 1 179 ? -4.429 -4.786 11.542 1.00 98.19 179 CYS A N 1
ATOM 1317 C CA . CYS A 1 179 ? -4.841 -5.547 10.364 1.00 98.19 179 CYS A CA 1
ATOM 1318 C C . CYS A 1 179 ? -3.621 -5.796 9.472 1.00 98.19 179 CYS A C 1
ATOM 1320 O O . CYS A 1 179 ? -2.602 -5.116 9.601 1.00 98.19 179 CYS A O 1
ATOM 1322 N N . THR A 1 180 ? -3.733 -6.751 8.554 1.00 98.50 180 THR A N 1
ATOM 1323 C CA . THR A 1 180 ? -2.701 -7.008 7.545 1.00 98.50 180 THR A CA 1
ATOM 1324 C C . THR A 1 180 ? -3.007 -6.231 6.269 1.00 98.50 180 THR A C 1
ATOM 1326 O O . THR A 1 180 ? -4.131 -6.278 5.762 1.00 98.50 180 THR A O 1
ATOM 1329 N N . LEU A 1 181 ? -1.990 -5.543 5.746 1.00 98.62 181 LEU A N 1
ATOM 1330 C CA . LEU A 1 181 ? -1.999 -4.946 4.414 1.00 98.62 181 LEU A CA 1
ATOM 1331 C C . LEU A 1 181 ? -1.141 -5.804 3.484 1.00 98.62 181 LEU A C 1
ATOM 1333 O O . LEU A 1 181 ? 0.070 -5.914 3.675 1.00 98.62 181 LEU A O 1
ATOM 1337 N N . THR A 1 182 ? -1.767 -6.389 2.473 1.00 98.62 182 THR A N 1
ATOM 1338 C CA . THR A 1 182 ? -1.086 -7.183 1.450 1.00 98.62 182 THR A CA 1
ATOM 1339 C C . THR A 1 182 ? -0.842 -6.320 0.226 1.00 98.62 182 THR A C 1
ATOM 1341 O O . THR A 1 182 ? -1.779 -5.770 -0.352 1.00 98.62 182 THR A O 1
ATOM 1344 N N . TRP A 1 183 ? 0.417 -6.218 -0.183 1.00 98.50 183 TRP A N 1
ATOM 1345 C CA . TRP A 1 183 ? 0.833 -5.482 -1.371 1.00 98.50 183 TRP A CA 1
ATOM 1346 C C . TRP A 1 183 ? 1.134 -6.464 -2.497 1.00 98.50 183 TRP A C 1
ATOM 1348 O O . TRP A 1 183 ? 1.836 -7.454 -2.296 1.00 98.50 183 TRP A O 1
ATOM 1358 N N . THR A 1 184 ? 0.602 -6.201 -3.685 1.00 98.31 184 THR A N 1
ATOM 1359 C C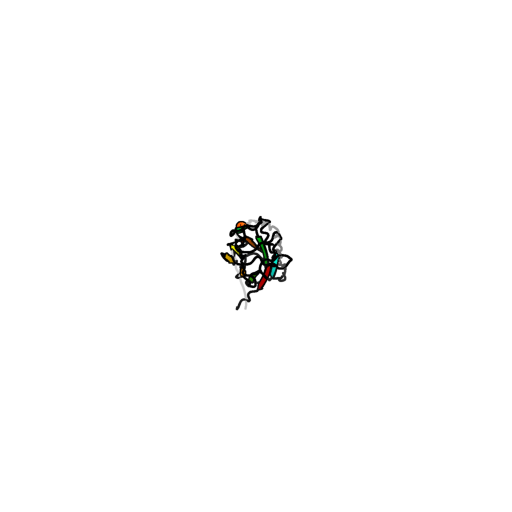A . THR A 1 184 ? 0.755 -7.085 -4.844 1.00 98.31 184 THR A CA 1
ATOM 1360 C C . THR A 1 184 ? 1.211 -6.279 -6.040 1.00 98.31 184 THR A C 1
ATOM 1362 O O . THR A 1 184 ? 0.557 -5.314 -6.428 1.00 98.31 184 THR A O 1
ATOM 1365 N N . LEU A 1 185 ? 2.343 -6.687 -6.606 1.00 97.69 185 LEU A N 1
ATOM 1366 C CA . LEU A 1 185 ? 2.898 -6.133 -7.829 1.00 97.69 185 LEU A CA 1
ATOM 1367 C C . LEU A 1 185 ? 2.623 -7.115 -8.962 1.00 97.69 185 LEU A C 1
ATOM 1369 O O . LEU A 1 185 ? 3.058 -8.264 -8.907 1.00 97.69 185 LEU A O 1
ATOM 1373 N N . ALA A 1 186 ? 1.875 -6.659 -9.958 1.00 95.62 186 ALA A N 1
ATOM 1374 C CA . ALA A 1 186 ? 1.500 -7.445 -11.118 1.00 95.62 186 ALA A CA 1
ATOM 1375 C C . ALA A 1 186 ? 2.058 -6.804 -12.386 1.00 95.62 186 ALA A C 1
ATOM 1377 O O . ALA A 1 186 ? 1.931 -5.596 -12.597 1.00 95.62 186 ALA A O 1
ATOM 1378 N N . ASP A 1 187 ? 2.647 -7.636 -13.234 1.00 90.19 187 ASP A N 1
ATOM 1379 C CA . ASP A 1 187 ? 2.962 -7.271 -14.608 1.00 90.19 187 ASP A CA 1
ATOM 1380 C C . ASP A 1 187 ? 1.654 -7.098 -15.390 1.00 90.19 187 ASP A C 1
ATOM 1382 O O . ASP A 1 187 ? 0.734 -7.908 -15.243 1.00 90.19 187 ASP A O 1
ATOM 1386 N N . VAL A 1 188 ? 1.552 -6.045 -16.199 1.00 76.12 188 VAL A N 1
ATOM 1387 C CA . VAL A 1 188 ? 0.428 -5.897 -17.125 1.00 76.12 188 VAL A CA 1
ATOM 1388 C C . VAL A 1 188 ? 0.946 -6.342 -18.486 1.00 76.12 188 VAL A C 1
ATOM 1390 O O . VAL A 1 188 ? 1.719 -5.596 -19.093 1.00 76.12 188 VAL A O 1
ATOM 1393 N N . PRO A 1 189 ? 0.563 -7.536 -18.980 1.00 59.38 189 PRO A N 1
ATOM 1394 C CA . PRO A 1 189 ? 1.006 -7.970 -20.293 1.00 59.38 189 PRO A CA 1
ATOM 1395 C C . PRO A 1 189 ? 0.571 -6.928 -21.323 1.00 59.38 189 PRO A C 1
ATOM 1397 O O . PRO A 1 189 ? -0.603 -6.559 -21.406 1.00 59.38 189 PRO A O 1
ATOM 1400 N N . THR A 1 190 ? 1.530 -6.420 -22.087 1.00 47.59 190 THR A N 1
ATOM 1401 C CA . THR A 1 190 ? 1.239 -5.619 -23.269 1.00 47.59 190 THR A CA 1
ATOM 1402 C C . THR A 1 190 ? 0.593 -6.551 -24.284 1.00 47.59 190 THR A C 1
ATOM 1404 O O . THR A 1 190 ? 1.251 -7.463 -24.780 1.00 47.59 190 THR A O 1
ATOM 1407 N N . ASN A 1 191 ? -0.694 -6.352 -24.576 1.00 39.62 191 ASN A N 1
ATOM 1408 C CA . ASN A 1 191 ? -1.222 -6.802 -25.859 1.00 39.62 191 ASN A CA 1
ATOM 1409 C C . ASN A 1 191 ? -0.487 -5.968 -26.912 1.00 39.62 191 ASN A C 1
ATOM 1411 O O . ASN A 1 191 ? -0.764 -4.772 -27.027 1.00 39.62 191 ASN A O 1
ATOM 1415 N N . GLU A 1 192 ? 0.513 -6.572 -27.555 1.00 35.44 192 GLU A N 1
ATOM 1416 C CA . GLU A 1 192 ? 1.169 -6.011 -28.743 1.00 35.44 192 GLU A CA 1
ATOM 1417 C C . GLU A 1 192 ? 0.157 -5.733 -29.862 1.00 35.44 192 GLU A C 1
ATOM 1419 O O . GLU A 1 192 ? -0.797 -6.535 -30.023 1.00 35.44 192 GLU A O 1
#

Sequence (192 aa):
MKKKKVYVGSLVLGLLLVVCYMLPVSKVKAAMSTNSDSSISFQAGALSILSVPNFEFGTWEISPVNRTYSLQADASIAVADLRGSTSGWTLTVKQETQLKTQQNEELSGAQILMKAGTATPSTAITLPSQIQLIPGNAATVMTCSGNAGSNLIQATWQGKNVTLTVPGSTSKYATQYTCTLTWTLADVPTNE

InterPro domains:
  IPR007110 Immunoglobulin-like domain [PS50835] (121-192)
  IPR027994 WxL domain [PF13731] (39-189)

Organism: NCBI:txid1121865

Secondary structure (DSSP, 8-state):
----------------------------PPPP--------------EEEEE------------SS-EEEE-SS-EEEEEEE-SSS---EEEEEEE-S--B-TT--B-TT-EEEEE--EEES-TTEE--SEEEE-TT-EEEEEEE-S--SSSEEEEEE-GGGEEEEE-TTS---SS--B--EEEEEEE-----

Foldseek 3Di:
DDDDDDDDDDDDDDDDPPPPPPDPPPPPDPDDDDDDDDDDDDAADDWDKPDWDDFAQDADDQALAKDKTFGPFKTKTKIFGRRPWFFKKWKKKAFAAAWAFPVRQHLPPKKKKAADKDKVPCVQKDADRMDIHDHRDIDTGMMRRTDSVDRMMMIIGGRRRIMIIGGSPGDDDNGDIDTDMDMDMGTDDDPD

Radius of gyration: 40.59 Å; chains: 1; bounding box: 96×41×117 Å

pLDDT: mean 86.65, std 20.81, range [32.62, 98.75]